Protein AF-0000000078899549 (afdb_homodimer)

Nearest PDB structures (foldseek):
  1ufb-assembly1_A  TM=7.511E-01  e=2.542E-03  Thermus thermophilus
  1kny-assembly1_B  TM=6.725E-01  e=1.593E+00  Staphylococcus aureus
  1ufb-assembly1_A  TM=7.459E-01  e=2.540E-03  Thermus thermophilus
  1kny-assembly1_B  TM=6.824E-01  e=1.592E+00  Staphylococcus aureus
  6iv1-assembly1_B  TM=2.947E-01  e=2.835E+00  Klebsiella pneumoniae IS53

InterPro domains:
  IPR007842 HEPN domain [PF05168] (11-106)
  IPR007842 HEPN domain [SM00748] (15-136)

Solvent-accessible surface area (backbone atoms only — not comparable to full-atom values): 16547 Å² total; per-residue (Å²): 123,55,74,66,56,51,47,51,51,53,39,51,42,30,50,49,38,27,50,51,26,49,33,46,24,49,7,17,62,65,17,87,44,57,32,49,58,60,19,45,28,25,50,21,51,22,49,44,39,51,54,39,33,54,34,48,68,72,72,39,82,70,72,97,68,71,48,37,58,65,58,50,66,72,49,63,88,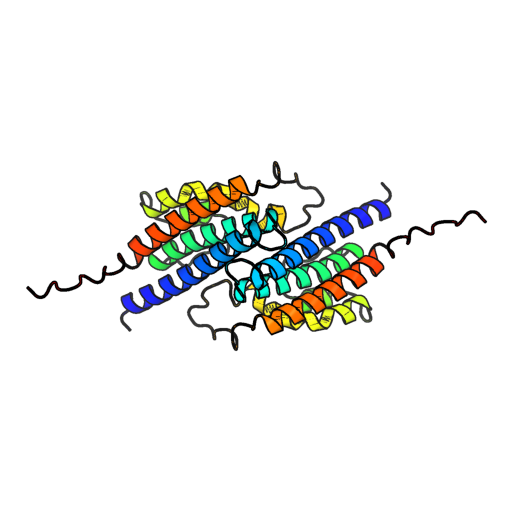85,41,66,65,50,64,70,52,50,75,52,39,79,32,34,59,33,72,46,58,63,62,47,65,54,87,85,51,78,66,62,104,59,83,64,48,66,70,56,49,52,52,51,50,51,53,49,52,53,50,49,51,51,51,47,32,72,74,71,45,66,78,78,70,83,74,75,77,72,80,121,122,57,73,66,56,50,47,50,52,53,38,51,42,30,50,49,37,26,50,50,25,49,35,45,24,50,7,18,61,66,17,87,46,57,30,50,57,59,19,44,27,24,49,22,51,23,51,43,38,50,53,40,32,54,33,46,68,72,71,38,81,71,70,99,68,72,48,38,59,65,56,50,66,73,49,64,87,85,41,66,65,48,64,71,52,50,75,51,39,77,31,35,60,34,72,45,59,63,64,47,68,53,90,85,51,78,67,61,104,58,84,65,50,64,69,56,48,52,52,50,48,52,54,48,53,53,50,50,51,51,50,46,32,72,73,71,46,67,77,76,70,82,75,75,79,76,81,118

pLDDT: mean 88.18, std 18.41, range [28.42, 98.94]

Structure (mmCIF, N/CA/C/O backbone):
data_AF-0000000078899549-model_v1
#
loop_
_entity.id
_entity.type
_entity.pdbx_description
1 polymer 'HEPN domain-containing protein'
#
loop_
_atom_site.group_PDB
_atom_site.id
_atom_site.type_symbol
_atom_site.label_atom_id
_atom_site.label_alt_id
_atom_site.label_comp_id
_atom_site.label_asym_id
_atom_site.label_entity_id
_atom_site.label_seq_id
_atom_site.pdbx_PDB_ins_code
_atom_site.Cartn_x
_atom_site.Cartn_y
_atom_site.Cartn_z
_atom_site.occupancy
_atom_site.B_iso_or_equiv
_atom_site.auth_seq_id
_atom_site.auth_comp_id
_atom_site.auth_asym_id
_atom_site.auth_atom_id
_atom_site.pdbx_PDB_model_num
ATOM 1 N N . MET A 1 1 ? 22.109 -26.203 -1.795 1 43.53 1 MET A N 1
ATOM 2 C CA . MET A 1 1 ? 20.719 -26.422 -2.176 1 43.53 1 MET A CA 1
ATOM 3 C C . MET A 1 1 ? 20.562 -26.406 -3.693 1 43.53 1 MET A C 1
ATOM 5 O O . MET A 1 1 ? 21.156 -25.578 -4.371 1 43.53 1 MET A O 1
ATOM 9 N N . SER A 1 2 ? 20.078 -27.422 -4.219 1 47.72 2 SER A N 1
ATOM 10 C CA . SER A 1 2 ? 20 -27.516 -5.676 1 47.72 2 SER A CA 1
ATOM 11 C C . SER A 1 2 ? 19.266 -26.312 -6.262 1 47.72 2 SER A C 1
ATOM 13 O O . SER A 1 2 ? 18.453 -25.688 -5.59 1 47.72 2 SER A O 1
ATOM 15 N N . GLY A 1 3 ? 19.766 -25.75 -7.441 1 46.53 3 GLY A N 1
ATOM 16 C CA . GLY A 1 3 ? 19.156 -24.656 -8.188 1 46.53 3 GLY A CA 1
ATOM 17 C C . GLY A 1 3 ? 17.641 -24.656 -8.109 1 46.53 3 GLY A C 1
ATOM 18 O O . GLY A 1 3 ? 17.016 -23.609 -7.953 1 46.53 3 GLY A O 1
ATOM 19 N N . ASP A 1 4 ? 17.094 -25.922 -8.164 1 54.38 4 ASP A N 1
ATOM 20 C CA . ASP A 1 4 ? 15.648 -26.125 -8.109 1 54.38 4 ASP A CA 1
ATOM 21 C C . ASP A 1 4 ? 15.102 -25.781 -6.73 1 54.38 4 ASP A C 1
ATOM 23 O O . ASP A 1 4 ? 14.023 -25.188 -6.617 1 54.38 4 ASP A O 1
ATOM 27 N N . ALA A 1 5 ? 15.836 -26.234 -5.605 1 57.69 5 ALA A N 1
ATOM 28 C CA . ALA A 1 5 ? 15.422 -25.969 -4.234 1 57.69 5 ALA A CA 1
ATOM 29 C C . ALA A 1 5 ? 15.406 -24.453 -3.959 1 57.69 5 ALA A C 1
ATOM 31 O O . ALA A 1 5 ? 14.477 -23.953 -3.328 1 57.69 5 ALA A O 1
ATOM 32 N N . VAL A 1 6 ? 16.344 -23.812 -4.594 1 61.03 6 VAL A N 1
ATOM 33 C CA . VAL A 1 6 ? 16.484 -22.375 -4.391 1 61.03 6 VAL A CA 1
ATOM 34 C C . VAL A 1 6 ? 15.359 -21.641 -5.113 1 61.03 6 VAL A C 1
ATOM 36 O O . VAL A 1 6 ? 14.773 -20.703 -4.57 1 61.03 6 VAL A O 1
ATOM 39 N N . ALA A 1 7 ? 15.016 -22.266 -6.246 1 72.62 7 ALA A N 1
ATOM 40 C CA . ALA A 1 7 ? 13.914 -21.672 -7.004 1 72.62 7 ALA A CA 1
ATOM 41 C C . ALA A 1 7 ? 12.594 -21.812 -6.246 1 72.62 7 ALA A C 1
ATOM 43 O O . ALA A 1 7 ? 11.805 -20.859 -6.188 1 72.62 7 ALA A O 1
ATOM 44 N N . GLY A 1 8 ? 12.43 -22.922 -5.574 1 85.81 8 GLY A N 1
ATOM 45 C CA . GLY A 1 8 ? 11.227 -23.156 -4.785 1 85.81 8 GLY A CA 1
ATOM 46 C C . GLY A 1 8 ? 11.109 -22.219 -3.594 1 85.81 8 GLY A C 1
ATOM 47 O O . GLY A 1 8 ? 10.023 -21.719 -3.291 1 85.81 8 GLY A O 1
ATOM 48 N N . ASP A 1 9 ? 12.227 -21.969 -3.02 1 88.69 9 ASP A N 1
ATOM 49 C CA . ASP A 1 9 ? 12.234 -21.094 -1.85 1 88.69 9 ASP A CA 1
ATOM 50 C C . ASP A 1 9 ? 11.875 -19.656 -2.232 1 88.69 9 ASP A C 1
ATOM 52 O O . ASP A 1 9 ? 11.125 -19 -1.521 1 88.69 9 ASP A O 1
ATOM 56 N N . VAL A 1 10 ? 12.406 -19.25 -3.369 1 91.06 10 VAL A N 1
ATOM 57 C CA . VAL A 1 10 ? 12.141 -17.875 -3.824 1 91.06 10 VAL A CA 1
ATOM 58 C C . VAL A 1 10 ? 10.672 -17.734 -4.203 1 91.06 10 VAL A C 1
ATOM 60 O O . VAL A 1 10 ? 10.031 -16.734 -3.881 1 91.06 10 VAL A O 1
ATOM 63 N N . VAL A 1 11 ? 10.133 -18.734 -4.816 1 93.94 11 VAL A N 1
ATOM 64 C CA . VAL A 1 11 ? 8.719 -18.734 -5.203 1 93.94 11 VAL A CA 1
ATOM 65 C C . VAL A 1 11 ? 7.844 -18.672 -3.953 1 93.94 11 VAL A C 1
ATOM 67 O O . VAL A 1 11 ? 6.875 -17.906 -3.91 1 93.94 11 VAL A O 1
ATOM 70 N N . ARG A 1 12 ? 8.18 -19.422 -2.965 1 93.94 12 ARG A N 1
ATOM 71 C CA . ARG A 1 12 ? 7.426 -19.422 -1.716 1 93.94 12 ARG A CA 1
ATOM 72 C C . ARG A 1 12 ? 7.465 -18.062 -1.053 1 93.94 12 ARG A C 1
ATO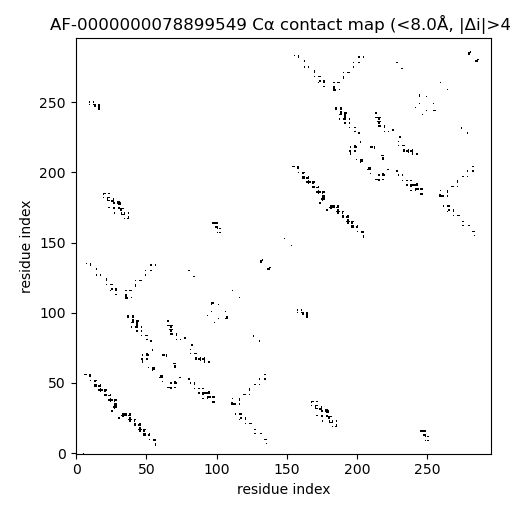M 74 O O . ARG A 1 12 ? 6.465 -17.609 -0.486 1 93.94 12 ARG A O 1
ATOM 81 N N . LEU A 1 13 ? 8.594 -17.438 -1.172 1 93.12 13 LEU A N 1
ATOM 82 C CA . LEU A 1 13 ? 8.719 -16.094 -0.585 1 93.12 13 LEU A CA 1
ATOM 83 C C . LEU A 1 13 ? 7.82 -15.102 -1.309 1 93.12 13 LEU A C 1
ATOM 85 O O . LEU A 1 13 ? 7.156 -14.281 -0.669 1 93.12 13 LEU A O 1
ATOM 89 N N . TRP A 1 14 ? 7.738 -15.18 -2.586 1 95.44 14 TRP A N 1
ATOM 90 C CA . TRP A 1 14 ? 6.875 -14.289 -3.357 1 95.44 14 TRP A CA 1
ATOM 91 C C . TRP A 1 14 ? 5.406 -14.562 -3.051 1 95.44 14 TRP A C 1
ATOM 93 O O . TRP A 1 14 ? 4.617 -13.625 -2.896 1 95.44 14 TRP A O 1
ATOM 103 N N . LEU A 1 15 ? 5.078 -15.797 -2.963 1 96.25 15 LEU A N 1
ATOM 104 C CA . LEU A 1 15 ? 3.691 -16.141 -2.682 1 96.25 15 LEU A CA 1
ATOM 105 C C . LEU A 1 15 ? 3.289 -15.688 -1.283 1 96.25 15 LEU A C 1
ATOM 107 O O . LEU A 1 15 ? 2.133 -15.328 -1.052 1 96.25 15 LEU A O 1
ATOM 111 N N . ARG A 1 16 ? 4.23 -15.641 -0.399 1 94.81 16 ARG A N 1
ATOM 112 C CA . ARG A 1 16 ? 3.947 -15.102 0.928 1 94.81 16 ARG A CA 1
ATOM 113 C C . ARG A 1 16 ? 3.559 -13.625 0.849 1 94.81 16 ARG A C 1
ATOM 115 O O . ARG A 1 16 ? 2.664 -13.18 1.566 1 94.81 16 ARG A O 1
ATOM 122 N N . THR A 1 17 ? 4.219 -12.867 -0.006 1 95.94 17 THR A N 1
ATOM 123 C CA . THR A 1 17 ? 3.879 -11.461 -0.151 1 95.94 17 THR A CA 1
ATOM 124 C C . THR A 1 17 ? 2.502 -11.297 -0.793 1 95.94 17 THR A C 1
ATOM 126 O O . THR A 1 17 ? 1.753 -10.383 -0.446 1 95.94 17 THR A O 1
ATOM 129 N N . VAL A 1 18 ? 2.162 -12.18 -1.719 1 97.88 18 VAL A N 1
ATOM 130 C CA . VAL A 1 18 ? 0.831 -12.172 -2.316 1 97.88 18 VAL A CA 1
ATOM 131 C C . VAL A 1 18 ? -0.223 -12.391 -1.234 1 97.88 18 VAL A C 1
ATOM 133 O O . VAL A 1 18 ? -1.229 -11.68 -1.181 1 97.88 18 VAL A O 1
ATOM 136 N N . ARG A 1 19 ? 0.012 -13.336 -0.372 1 97.25 19 ARG A N 1
ATOM 137 C CA . ARG A 1 19 ? -0.935 -13.648 0.695 1 97.25 19 ARG A CA 1
ATOM 138 C C . ARG A 1 19 ? -1.083 -12.469 1.653 1 97.25 19 ARG A C 1
ATOM 140 O O . ARG A 1 19 ? -2.18 -12.195 2.143 1 97.25 19 ARG A O 1
ATOM 147 N N . SER A 1 20 ? 0.028 -11.844 1.917 1 96.81 20 SER A N 1
ATOM 148 C CA . SER A 1 20 ? -0.035 -10.633 2.734 1 96.81 20 SER A CA 1
ATOM 149 C C . SER A 1 20 ? -0.932 -9.578 2.096 1 96.81 20 SER A C 1
ATOM 151 O O . SER A 1 20 ? -1.735 -8.945 2.779 1 96.81 20 SER A O 1
ATOM 153 N N . ASP A 1 21 ? -0.83 -9.383 0.799 1 98.5 21 ASP A N 1
ATOM 154 C CA . ASP A 1 21 ? -1.692 -8.438 0.095 1 98.5 21 ASP A CA 1
ATOM 155 C C . ASP A 1 21 ? -3.154 -8.875 0.165 1 98.5 21 ASP A C 1
ATOM 157 O O . ASP A 1 21 ? -4.047 -8.047 0.364 1 98.5 21 ASP A O 1
ATOM 161 N N . LEU A 1 22 ? -3.416 -10.156 0.004 1 98.81 22 LEU A N 1
ATOM 162 C CA . LEU A 1 22 ? -4.785 -10.656 0.05 1 98.81 22 LEU A CA 1
ATOM 163 C C . LEU A 1 22 ? -5.395 -10.445 1.435 1 98.81 22 LEU A C 1
ATOM 165 O O . LEU A 1 22 ? -6.57 -10.109 1.556 1 98.81 22 LEU A O 1
ATOM 169 N N . LYS A 1 23 ? -4.602 -10.695 2.48 1 98.62 23 LYS A N 1
ATOM 170 C CA . LYS A 1 23 ? -5.055 -10.383 3.834 1 98.62 23 LYS A CA 1
ATOM 171 C C . LYS A 1 23 ? -5.453 -8.914 3.953 1 98.62 23 LYS A C 1
ATOM 173 O O . LYS A 1 23 ? -6.473 -8.594 4.562 1 98.62 23 LYS A O 1
ATOM 178 N N . SER A 1 24 ? -4.605 -8.062 3.395 1 98.75 24 SER A N 1
ATOM 179 C CA . SER A 1 24 ? -4.875 -6.629 3.459 1 98.75 24 SER A CA 1
ATOM 180 C C . SER A 1 24 ? -6.168 -6.277 2.73 1 98.75 24 SER A C 1
ATOM 182 O O . SER A 1 24 ? -6.922 -5.406 3.174 1 98.75 24 SER A O 1
ATOM 184 N N . VAL A 1 25 ? -6.453 -6.883 1.578 1 98.88 25 VAL A N 1
ATOM 185 C CA . VAL A 1 25 ? -7.723 -6.676 0.895 1 98.88 25 VAL A CA 1
ATOM 186 C C . VAL A 1 25 ? -8.875 -7.012 1.838 1 98.88 25 VAL A C 1
ATOM 188 O O . VAL A 1 25 ? -9.781 -6.195 2.039 1 98.88 25 VAL A O 1
ATOM 191 N N . ARG A 1 26 ? -8.812 -8.18 2.42 1 98.88 26 ARG A N 1
ATOM 192 C CA . ARG A 1 26 ? -9.859 -8.633 3.324 1 98.88 26 ARG A CA 1
ATOM 193 C C . ARG A 1 26 ? -10.031 -7.672 4.496 1 98.88 26 ARG A C 1
ATOM 195 O O . ARG A 1 26 ? -11.156 -7.316 4.852 1 98.88 26 ARG A O 1
ATOM 202 N N . ASN A 1 27 ? -8.953 -7.301 5.125 1 98.88 27 ASN A N 1
ATOM 203 C CA . ASN A 1 27 ? -8.992 -6.39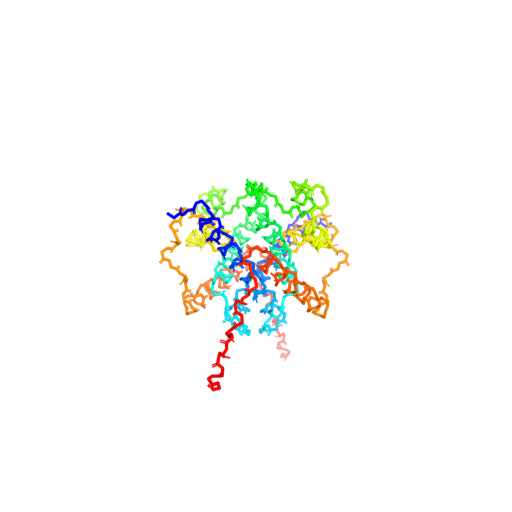1 6.266 1 98.88 27 ASN A CA 1
ATOM 204 C C . ASN A 1 27 ? -9.617 -5.051 5.895 1 98.88 27 ASN A C 1
ATOM 206 O O . ASN A 1 27 ? -10.312 -4.434 6.707 1 98.88 27 ASN A O 1
ATOM 210 N N . ASN A 1 28 ? -9.367 -4.57 4.676 1 98.81 28 ASN A N 1
ATOM 211 C CA . ASN A 1 28 ? -9.891 -3.268 4.273 1 98.81 28 ASN A CA 1
ATOM 212 C C . ASN A 1 28 ? -11.344 -3.369 3.801 1 98.81 28 ASN A C 1
ATOM 214 O O . ASN A 1 28 ? -12.016 -2.352 3.627 1 98.81 28 ASN A O 1
ATOM 218 N N . ILE A 1 29 ? -11.797 -4.602 3.561 1 98.75 29 ILE A N 1
ATOM 219 C CA . ILE A 1 29 ? -13.203 -4.836 3.242 1 98.75 29 ILE A CA 1
ATOM 220 C C . ILE A 1 29 ? -14 -5.012 4.531 1 98.75 29 ILE A C 1
ATOM 222 O O . ILE A 1 29 ? -15.07 -4.418 4.695 1 98.75 29 ILE A O 1
ATOM 226 N N . ASP A 1 30 ? -13.391 -5.762 5.477 1 98.44 30 ASP A N 1
ATOM 227 C CA . ASP A 1 30 ? -14.18 -6.277 6.594 1 98.44 30 ASP A CA 1
ATOM 228 C C . ASP A 1 30 ? -13.641 -5.75 7.926 1 98.44 30 ASP A C 1
ATOM 230 O O . ASP A 1 30 ? -14.062 -6.207 8.992 1 98.44 30 ASP A O 1
ATOM 234 N N . GLY A 1 31 ? -12.711 -4.906 7.887 1 98.31 31 GLY A N 1
ATOM 235 C CA . GLY A 1 31 ? -12.156 -4.34 9.102 1 98.31 31 GLY A CA 1
ATOM 236 C C . GLY A 1 31 ? -13.039 -3.27 9.719 1 98.31 31 GLY A C 1
ATOM 237 O O . GLY A 1 31 ? -14.156 -3.041 9.258 1 98.31 31 GLY A O 1
ATOM 238 N N . PRO A 1 32 ? -12.594 -2.605 10.805 1 98.5 32 PRO A N 1
ATOM 239 C CA . PRO A 1 32 ? -13.406 -1.642 11.547 1 98.5 32 PRO A CA 1
ATOM 240 C C . PRO A 1 32 ? -13.688 -0.369 10.758 1 98.5 32 PRO A C 1
ATOM 242 O O . PRO A 1 32 ? -14.688 0.315 11.008 1 98.5 32 PRO A O 1
ATOM 245 N N . GLU A 1 33 ? -12.812 -0.031 9.82 1 98.12 33 GLU A N 1
ATOM 246 C CA . GLU A 1 33 ? -12.984 1.137 8.961 1 98.12 33 GLU A CA 1
ATOM 247 C C . GLU A 1 33 ? -12.781 0.775 7.496 1 98.12 33 GLU A C 1
ATOM 249 O O . GLU A 1 33 ? -11.75 1.113 6.906 1 98.12 33 GLU A O 1
ATOM 254 N N . PRO A 1 34 ? -13.773 0.172 6.961 1 98.06 34 PRO A N 1
ATOM 255 C CA . PRO A 1 34 ? -13.609 -0.278 5.578 1 98.06 34 PRO A CA 1
ATOM 256 C C . PRO A 1 34 ? -13.078 0.818 4.66 1 98.06 34 PRO A C 1
ATOM 258 O O . PRO A 1 34 ? -13.477 1.979 4.781 1 98.06 34 PRO A O 1
ATOM 261 N N . SER A 1 35 ? -12.164 0.506 3.83 1 97.81 35 SER A N 1
ATOM 262 C CA . SER A 1 35 ? -11.5 1.394 2.875 1 97.81 35 SER A CA 1
ATOM 263 C C . SER A 1 35 ? -11.422 0.757 1.492 1 97.81 35 SER A C 1
ATOM 265 O O . SER A 1 35 ? -10.438 0.091 1.163 1 97.81 35 SER A O 1
ATOM 267 N N . PRO A 1 36 ? -12.484 0.997 0.66 1 97.56 36 PRO A N 1
ATOM 268 C CA . PRO A 1 36 ? -12.492 0.425 -0.688 1 97.56 36 PRO A CA 1
ATOM 269 C C . PRO A 1 36 ? -11.281 0.846 -1.514 1 97.56 36 PRO A C 1
ATOM 271 O O . PRO A 1 36 ? -10.766 0.056 -2.309 1 97.56 36 PRO A O 1
ATOM 274 N N . GLU A 1 37 ? -10.781 2.061 -1.325 1 95.88 37 GLU A N 1
ATOM 275 C CA . GLU A 1 37 ? -9.617 2.555 -2.049 1 95.88 37 GLU A CA 1
ATOM 276 C C . GLU A 1 37 ? -8.375 1.729 -1.723 1 95.88 37 GLU A C 1
ATOM 278 O O . GLU A 1 37 ? -7.645 1.316 -2.625 1 95.88 37 GLU A O 1
ATOM 283 N N . SER A 1 38 ? -8.148 1.479 -0.448 1 97.75 38 SER A N 1
ATOM 284 C CA . SER A 1 38 ? -7 0.684 -0.023 1 97.75 38 SER A CA 1
ATOM 285 C C . SER A 1 38 ? -7.133 -0.764 -0.482 1 97.75 38 SER A C 1
ATOM 287 O O . SER A 1 38 ? -6.145 -1.392 -0.864 1 97.75 38 SER A O 1
ATOM 289 N N . ALA A 1 39 ? -8.375 -1.311 -0.36 1 98.56 39 ALA A N 1
ATOM 290 C CA . ALA A 1 39 ? -8.602 -2.674 -0.833 1 98.56 39 ALA A CA 1
ATOM 291 C C . ALA A 1 39 ? -8.273 -2.801 -2.316 1 98.56 39 ALA A C 1
ATOM 293 O O . ALA A 1 39 ? -7.637 -3.771 -2.736 1 98.56 39 ALA A O 1
ATOM 294 N N . ALA A 1 40 ? -8.703 -1.817 -3.102 1 97.94 40 ALA A N 1
ATOM 295 C CA . ALA A 1 40 ? -8.43 -1.837 -4.539 1 97.94 40 ALA A CA 1
ATOM 296 C C . ALA A 1 40 ? -6.934 -1.797 -4.812 1 97.94 40 ALA A C 1
ATOM 298 O O . ALA A 1 40 ? -6.434 -2.527 -5.672 1 97.94 40 ALA A O 1
ATOM 299 N N . TYR A 1 41 ? -6.203 -1.022 -4.082 1 97.81 41 TYR A N 1
ATOM 300 C CA . TYR A 1 41 ? -4.75 -0.954 -4.188 1 97.81 41 TYR A CA 1
ATOM 301 C C . TYR A 1 41 ? -4.117 -2.316 -3.922 1 97.81 41 TYR A C 1
ATOM 303 O O . TYR A 1 41 ? -3.248 -2.762 -4.672 1 97.81 41 TYR A O 1
ATOM 311 N N . HIS A 1 42 ? -4.578 -2.955 -2.932 1 98.69 42 HIS A N 1
ATOM 312 C CA . HIS A 1 42 ? -3.959 -4.227 -2.578 1 98.69 42 HIS A CA 1
ATOM 313 C C . HIS A 1 42 ? -4.387 -5.332 -3.539 1 98.69 42 HIS A C 1
ATOM 315 O O . HIS A 1 42 ? -3.666 -6.316 -3.719 1 98.69 42 HIS A O 1
ATOM 321 N N . CYS A 1 43 ? -5.613 -5.18 -4.148 1 98.81 43 CYS A N 1
ATOM 322 C CA . CYS A 1 43 ? -5.918 -6.082 -5.254 1 98.81 43 CYS A CA 1
ATOM 323 C C . CYS A 1 43 ? -4.875 -5.961 -6.359 1 98.81 43 CYS A C 1
ATOM 325 O O . CYS A 1 43 ? -4.406 -6.969 -6.887 1 98.81 43 CYS A O 1
ATOM 327 N N . GLN A 1 44 ? -4.59 -4.75 -6.691 1 98.5 44 GLN A N 1
ATOM 328 C CA . GLN A 1 44 ? -3.559 -4.52 -7.699 1 98.5 44 GLN A CA 1
ATOM 329 C C . GLN A 1 44 ? -2.227 -5.129 -7.27 1 98.5 44 GLN A C 1
ATOM 331 O O . GLN A 1 44 ? -1.561 -5.797 -8.062 1 98.5 44 GLN A O 1
ATOM 336 N N . GLN A 1 45 ? -1.769 -4.922 -6.047 1 98.19 45 GLN A N 1
ATOM 337 C CA . GLN A 1 45 ? -0.496 -5.434 -5.547 1 98.19 45 GLN A CA 1
ATOM 338 C C . GLN A 1 45 ? -0.464 -6.957 -5.578 1 98.19 45 GLN A C 1
ATOM 340 O O . GLN A 1 45 ? 0.542 -7.555 -5.969 1 98.19 45 GLN A O 1
ATOM 345 N N . ALA A 1 46 ? -1.585 -7.574 -5.152 1 98.75 46 ALA A N 1
ATOM 346 C CA . ALA A 1 46 ? -1.657 -9.031 -5.18 1 98.75 46 ALA A CA 1
ATOM 347 C C . ALA A 1 46 ? -1.498 -9.562 -6.602 1 98.75 46 ALA A C 1
ATOM 349 O O . ALA A 1 46 ? -0.7 -10.469 -6.844 1 98.75 46 ALA A O 1
ATOM 350 N N . ALA A 1 47 ? -2.207 -8.969 -7.531 1 98.81 47 ALA A N 1
ATOM 351 C CA . ALA A 1 47 ? -2.156 -9.391 -8.93 1 98.81 47 ALA A CA 1
ATOM 352 C C . ALA A 1 47 ? -0.756 -9.211 -9.508 1 98.81 47 ALA A C 1
ATOM 354 O O . ALA A 1 47 ? -0.229 -10.109 -10.164 1 98.81 47 ALA A O 1
ATOM 355 N N . GLU A 1 48 ? -0.211 -8.094 -9.281 1 98.62 48 GLU A N 1
ATOM 356 C CA . GLU A 1 48 ? 1.139 -7.777 -9.742 1 98.62 48 GLU A CA 1
ATOM 357 C C . GLU A 1 48 ? 2.148 -8.797 -9.227 1 98.62 48 GLU A C 1
ATOM 359 O O . GLU A 1 48 ? 2.943 -9.336 -10 1 98.62 48 GLU A O 1
ATOM 364 N N . LYS A 1 49 ? 2.061 -9.094 -7.977 1 97.94 49 LYS A N 1
ATOM 365 C CA . LYS A 1 49 ? 3.037 -10 -7.375 1 97.94 49 LYS A CA 1
ATOM 366 C C . LYS A 1 49 ? 2.795 -11.438 -7.816 1 97.94 49 LYS A C 1
ATOM 368 O O . LYS A 1 49 ? 3.734 -12.234 -7.898 1 97.94 49 LYS A O 1
ATOM 373 N N . LEU A 1 50 ? 1.554 -11.789 -8.117 1 98.5 50 LEU A N 1
ATOM 374 C CA . LEU A 1 50 ? 1.3 -13.102 -8.711 1 98.5 50 LEU A CA 1
ATOM 375 C C . LEU A 1 50 ? 2.035 -13.242 -10.039 1 98.5 50 LEU A C 1
ATOM 377 O O . LEU A 1 50 ? 2.693 -14.258 -10.281 1 98.5 50 LEU A O 1
ATOM 381 N N . VAL A 1 51 ? 1.937 -12.266 -10.898 1 98.56 51 VAL A N 1
ATOM 382 C CA . VAL A 1 51 ? 2.623 -12.305 -12.188 1 98.56 51 VAL A CA 1
ATOM 383 C C . VAL A 1 51 ? 4.133 -12.383 -11.969 1 98.56 51 VAL A C 1
ATOM 385 O O . VAL A 1 51 ? 4.82 -13.172 -12.609 1 98.56 51 VAL A O 1
ATOM 388 N N . LYS A 1 52 ? 4.613 -11.617 -11.031 1 97.81 52 LYS A N 1
ATOM 389 C CA . LYS A 1 52 ? 6.051 -11.602 -10.758 1 97.81 52 LYS A CA 1
ATOM 390 C C . LYS A 1 52 ? 6.523 -12.945 -10.219 1 97.81 52 LYS A C 1
ATOM 392 O O . LYS A 1 52 ? 7.648 -13.367 -10.484 1 97.81 52 LYS A O 1
ATOM 397 N N . THR A 1 53 ? 5.664 -13.547 -9.438 1 97.31 53 THR A N 1
ATOM 398 C CA . THR A 1 53 ? 5.98 -14.883 -8.961 1 97.31 53 THR A CA 1
ATOM 399 C C . THR A 1 53 ? 6.23 -15.836 -10.125 1 97.31 53 THR A C 1
ATOM 401 O O . THR A 1 53 ? 7.203 -16.594 -10.125 1 97.31 53 THR A O 1
ATOM 404 N N . VAL A 1 54 ? 5.402 -15.797 -11.117 1 97.81 54 VAL A N 1
ATOM 405 C CA . VAL A 1 54 ? 5.531 -16.641 -12.297 1 97.81 54 VAL A CA 1
ATOM 406 C C . VAL A 1 54 ? 6.812 -16.281 -13.047 1 97.81 54 VAL A C 1
ATOM 408 O O . VAL A 1 54 ? 7.555 -17.172 -13.477 1 97.81 54 VAL A O 1
ATOM 411 N N . LEU A 1 55 ? 7.074 -14.984 -13.219 1 97.44 55 LEU A N 1
ATOM 412 C CA . LEU A 1 55 ? 8.289 -14.531 -13.891 1 97.44 55 LEU A CA 1
ATOM 413 C C . LEU A 1 55 ? 9.531 -15.086 -13.195 1 97.44 55 LEU A C 1
ATOM 415 O O . LEU A 1 55 ? 10.406 -15.656 -13.852 1 97.44 55 LEU A O 1
ATOM 419 N N . VAL A 1 56 ? 9.594 -14.969 -11.875 1 95.5 56 VAL A N 1
ATOM 420 C CA . VAL A 1 56 ? 10.734 -15.414 -11.086 1 95.5 56 VAL A CA 1
ATOM 421 C C . VAL A 1 56 ? 10.914 -16.922 -11.242 1 95.5 56 VAL A C 1
ATOM 423 O O . VAL A 1 56 ? 12.039 -17.406 -11.375 1 95.5 56 VAL A O 1
ATOM 426 N N . HIS A 1 57 ? 9.812 -17.594 -11.219 1 94.88 57 HIS A N 1
ATOM 427 C CA . HIS A 1 57 ? 9.859 -19.031 -11.398 1 94.88 57 HIS A CA 1
ATOM 428 C C . HIS A 1 57 ? 10.461 -19.406 -12.758 1 94.88 57 HIS A C 1
ATOM 430 O O . HIS A 1 57 ? 11.164 -20.406 -12.875 1 94.88 57 HIS A O 1
ATOM 436 N N . GLN A 1 58 ? 10.227 -18.609 -13.734 1 94.56 58 GLN A N 1
ATOM 437 C CA . GLN A 1 58 ? 10.711 -18.859 -15.086 1 94.56 58 GLN A CA 1
ATOM 438 C C . GLN A 1 58 ? 12.125 -18.297 -15.281 1 94.56 58 GLN A C 1
ATOM 440 O O . GLN A 1 58 ? 12.641 -18.281 -16.391 1 94.56 58 GLN A O 1
ATOM 445 N N . GLY A 1 59 ? 12.656 -17.781 -14.211 1 93.69 59 GLY A N 1
ATOM 446 C CA . GLY A 1 59 ? 14.016 -17.266 -14.266 1 93.69 59 GLY A CA 1
ATOM 447 C C . GLY A 1 59 ? 14.102 -15.852 -14.828 1 93.69 59 GLY A C 1
ATOM 448 O O . GLY A 1 59 ? 15.164 -15.422 -15.281 1 93.69 59 GLY A O 1
ATOM 449 N N . ILE A 1 60 ? 12.977 -15.227 -14.938 1 94.88 60 ILE A N 1
ATOM 450 C CA . ILE A 1 60 ? 12.938 -13.852 -15.43 1 94.88 60 ILE A CA 1
ATOM 451 C C . ILE A 1 60 ? 12.938 -12.883 -14.242 1 94.88 60 ILE A C 1
ATOM 453 O O . ILE A 1 60 ? 12.109 -13.008 -13.336 1 94.88 60 ILE A O 1
ATOM 457 N N . ASP A 1 61 ? 13.844 -11.922 -14.18 1 93.88 61 ASP A N 1
ATOM 458 C CA . ASP A 1 61 ? 13.859 -10.875 -13.156 1 93.88 61 ASP A CA 1
ATOM 459 C C . ASP A 1 61 ? 12.773 -9.836 -13.43 1 93.88 61 ASP A C 1
ATOM 461 O O . ASP A 1 61 ? 12.797 -9.164 -14.461 1 93.88 61 ASP A O 1
ATOM 465 N N . PRO A 1 62 ? 11.812 -9.766 -12.531 1 95.06 62 PRO A N 1
ATOM 466 C CA . PRO A 1 62 ? 10.734 -8.812 -12.797 1 95.06 62 PRO A CA 1
ATOM 467 C C . PRO A 1 62 ? 11.219 -7.363 -12.805 1 95.06 62 PRO A C 1
ATOM 469 O O . PRO A 1 62 ? 11.922 -6.938 -11.883 1 95.06 62 PRO A O 1
ATOM 472 N N . PRO A 1 63 ? 10.875 -6.559 -13.844 1 95.25 63 PRO A N 1
ATOM 473 C CA . PRO A 1 63 ? 11.188 -5.129 -13.82 1 95.25 63 PRO A CA 1
ATOM 474 C C . PRO A 1 63 ? 10.359 -4.359 -12.797 1 95.25 63 PRO A C 1
ATOM 476 O O . PRO A 1 63 ? 9.367 -4.879 -12.281 1 95.25 63 PRO A O 1
ATOM 479 N N . ARG A 1 64 ? 10.836 -3.201 -12.477 1 91.94 64 ARG A N 1
ATOM 480 C CA . ARG A 1 64 ? 10.125 -2.336 -11.547 1 91.94 64 ARG A CA 1
ATOM 481 C C . ARG A 1 64 ? 8.992 -1.593 -12.242 1 91.94 64 ARG A C 1
ATOM 483 O O . ARG A 1 64 ? 9.172 -0.472 -12.719 1 91.94 64 ARG A O 1
ATOM 490 N N . THR A 1 65 ? 7.914 -2.139 -12.453 1 95.5 65 THR A N 1
ATOM 491 C CA . THR A 1 65 ? 6.703 -1.562 -13.023 1 95.5 65 THR A CA 1
ATOM 492 C C . THR A 1 65 ? 5.461 -2.123 -12.344 1 95.5 65 THR A C 1
ATOM 494 O O . THR A 1 65 ? 5.48 -3.244 -11.828 1 95.5 65 THR A O 1
ATOM 497 N N . HIS A 1 66 ? 4.426 -1.319 -12.359 1 95.25 66 HIS A N 1
ATOM 498 C CA . HIS A 1 66 ? 3.15 -1.768 -11.812 1 95.25 66 HIS A CA 1
ATOM 499 C C . HIS A 1 66 ? 2.197 -2.191 -12.93 1 95.25 66 HIS A C 1
ATOM 501 O O . HIS A 1 66 ? 1.068 -2.609 -12.656 1 95.25 66 HIS A O 1
ATOM 507 N N . SER A 1 67 ? 2.645 -2.061 -14.133 1 97.62 67 SER A N 1
ATOM 508 C CA . SER A 1 67 ? 1.815 -2.469 -15.258 1 97.62 67 SER A CA 1
ATOM 509 C C . SER A 1 67 ? 1.74 -3.986 -15.375 1 97.62 67 SER A C 1
ATOM 511 O O . SER A 1 67 ? 2.717 -4.637 -15.758 1 97.62 67 SER A O 1
ATOM 513 N N . ILE A 1 68 ? 0.562 -4.488 -15.133 1 98.5 68 ILE A N 1
ATOM 514 C CA . ILE A 1 68 ? 0.362 -5.93 -15.188 1 98.5 68 ILE A CA 1
ATOM 515 C C . ILE A 1 68 ? 0.499 -6.418 -16.625 1 98.5 68 ILE A C 1
ATOM 517 O O . ILE A 1 68 ? 1.081 -7.477 -16.875 1 98.5 68 ILE A O 1
ATOM 521 N N . ALA A 1 69 ? 0.012 -5.617 -17.594 1 98.5 69 ALA A N 1
ATOM 522 C CA . ALA A 1 69 ? 0.153 -5.973 -19 1 98.5 69 ALA A CA 1
ATOM 523 C C . ALA A 1 69 ? 1.624 -6.078 -19.391 1 98.5 69 ALA A C 1
ATOM 525 O O . ALA A 1 69 ? 2.025 -7.023 -20.078 1 98.5 69 ALA A O 1
ATOM 526 N N . ALA A 1 70 ? 2.428 -5.133 -18.984 1 98.5 70 ALA A N 1
ATOM 527 C CA . ALA A 1 70 ? 3.855 -5.133 -19.297 1 98.5 70 ALA A CA 1
ATOM 528 C C . ALA A 1 70 ? 4.551 -6.348 -18.703 1 98.5 70 ALA A C 1
ATOM 530 O O . ALA A 1 70 ? 5.418 -6.953 -19.344 1 98.5 70 ALA A O 1
ATOM 531 N N . LEU A 1 71 ? 4.184 -6.715 -17.516 1 98.56 71 LEU A N 1
ATOM 532 C CA . LEU A 1 71 ? 4.77 -7.883 -16.859 1 98.56 71 LEU A CA 1
ATOM 533 C C . LEU A 1 71 ? 4.391 -9.164 -17.594 1 98.56 71 LEU A C 1
ATOM 535 O O . LEU A 1 71 ? 5.242 -10.023 -17.844 1 98.56 71 LEU A O 1
ATOM 539 N N . LEU A 1 72 ? 3.094 -9.273 -17.938 1 98.44 72 LEU A N 1
ATOM 540 C CA . LEU A 1 72 ? 2.598 -10.469 -18.625 1 98.44 72 LEU A CA 1
ATOM 541 C C . LEU A 1 72 ? 3.258 -10.633 -19.984 1 98.44 72 LEU A C 1
ATOM 543 O O . LEU A 1 72 ? 3.459 -11.758 -20.453 1 98.44 72 LEU A O 1
ATOM 547 N N . ALA A 1 73 ? 3.646 -9.562 -20.594 1 98.12 73 ALA A N 1
ATOM 548 C CA . ALA A 1 73 ? 4.246 -9.578 -21.938 1 98.12 73 ALA A CA 1
ATOM 549 C C . ALA A 1 73 ? 5.625 -10.234 -21.906 1 98.12 73 ALA A C 1
ATOM 551 O O . ALA A 1 73 ? 6.164 -10.602 -22.953 1 98.12 73 ALA A O 1
ATOM 552 N N . LEU A 1 74 ? 6.238 -10.352 -20.766 1 98.06 74 LEU A N 1
ATOM 553 C CA . LEU A 1 74 ? 7.559 -10.961 -20.625 1 98.06 74 LEU A CA 1
ATOM 554 C C . LEU A 1 74 ? 7.461 -12.484 -20.625 1 98.06 74 LEU A C 1
ATOM 556 O O . LEU A 1 74 ? 8.469 -13.172 -20.781 1 98.06 74 LEU A O 1
ATOM 560 N N . LEU A 1 75 ? 6.227 -13 -20.406 1 97.44 75 LEU A N 1
ATOM 561 C CA . LEU A 1 75 ? 6.035 -14.445 -20.406 1 97.44 75 LEU A CA 1
ATOM 562 C C . LEU A 1 75 ? 5.906 -14.969 -21.844 1 97.44 75 LEU A C 1
ATOM 564 O O . LEU A 1 75 ? 5.461 -14.242 -22.734 1 97.44 75 LEU A O 1
ATOM 568 N N . PRO A 1 76 ? 6.355 -16.219 -22.062 1 94.56 76 PRO A N 1
ATOM 569 C CA . PRO A 1 76 ? 6.254 -16.797 -23.422 1 94.56 76 PRO A CA 1
ATOM 570 C C . PRO A 1 76 ? 4.82 -16.812 -23.938 1 94.56 76 PRO A C 1
ATOM 572 O O . PRO A 1 76 ? 3.875 -16.922 -23.156 1 94.56 76 PRO A O 1
ATOM 575 N N . GLU A 1 77 ? 4.777 -16.719 -25.219 1 91.88 77 GLU A N 1
ATOM 576 C CA . GLU A 1 77 ? 3.469 -16.828 -25.859 1 91.88 77 GLU A CA 1
ATOM 577 C C . GLU A 1 77 ? 2.816 -18.172 -25.531 1 91.88 77 GLU A C 1
ATOM 579 O O . GLU A 1 77 ? 3.479 -19.219 -25.547 1 91.88 77 GLU A O 1
ATOM 584 N N . GLY A 1 78 ? 1.607 -18.219 -25.219 1 90.88 78 GLY A N 1
ATOM 585 C CA . GLY A 1 78 ? 0.875 -19.453 -24.938 1 90.88 78 GLY A CA 1
ATOM 586 C C . GLY A 1 78 ? 1.044 -19.922 -23.5 1 90.88 78 GLY A C 1
ATOM 587 O O . GLY A 1 78 ? 0.577 -21.016 -23.141 1 90.88 78 GLY A O 1
ATOM 588 N N . ASP A 1 79 ? 1.786 -19.172 -22.703 1 93 79 ASP A N 1
ATOM 589 C CA . ASP A 1 79 ? 1.926 -19.516 -21.297 1 93 79 ASP A CA 1
ATOM 590 C C . ASP A 1 79 ? 0.564 -19.578 -20.609 1 93 79 ASP A C 1
ATOM 592 O O . ASP A 1 79 ? -0.196 -18.609 -20.625 1 93 79 ASP A O 1
ATOM 596 N N . GLY A 1 80 ? 0.182 -20.75 -20.031 1 96.31 80 GLY A N 1
ATOM 597 C CA . GLY A 1 80 ? -1.11 -20.984 -19.406 1 96.31 80 GLY A CA 1
ATOM 598 C C . GLY A 1 80 ? -1.376 -20.062 -18.234 1 96.31 80 GLY A C 1
ATOM 599 O O . GLY A 1 80 ? -2.504 -19.594 -18.031 1 96.31 80 GLY A O 1
ATOM 600 N N . LEU A 1 81 ? -0.371 -19.844 -17.453 1 97.75 81 LEU A N 1
ATOM 601 C CA . LEU A 1 81 ? -0.549 -18.969 -16.312 1 97.75 81 LEU A CA 1
ATOM 602 C C . LEU A 1 81 ? -0.732 -17.516 -16.75 1 97.75 81 LEU A C 1
ATOM 604 O O . LEU A 1 81 ? -1.462 -16.766 -16.109 1 97.75 81 LEU A O 1
ATOM 608 N N . ALA A 1 82 ? -0.066 -17.109 -17.812 1 97.56 82 ALA A N 1
ATOM 609 C CA . ALA A 1 82 ? -0.289 -15.773 -18.359 1 97.56 82 ALA A CA 1
ATOM 610 C C . ALA A 1 82 ? -1.757 -15.57 -18.719 1 97.56 82 ALA A C 1
ATOM 612 O O . ALA A 1 82 ? -2.328 -14.508 -18.438 1 97.56 82 ALA A O 1
ATOM 613 N N . ALA A 1 83 ? -2.299 -16.562 -19.391 1 97.81 83 ALA A N 1
ATOM 614 C CA . ALA A 1 83 ? -3.711 -16.5 -19.75 1 97.81 83 ALA A CA 1
ATOM 615 C C . ALA A 1 83 ? -4.594 -16.359 -18.516 1 97.81 83 ALA A C 1
ATOM 617 O O . ALA A 1 83 ? -5.551 -15.586 -18.516 1 97.81 83 ALA A O 1
ATOM 618 N N . LEU A 1 84 ? -4.32 -17.141 -17.484 1 98.38 84 LEU A N 1
ATOM 619 C CA . LEU A 1 84 ? -5.051 -17.109 -16.219 1 98.38 84 LEU A CA 1
ATOM 620 C C . LEU A 1 84 ? -5.008 -15.719 -15.594 1 98.38 84 LEU A C 1
ATOM 622 O O . LEU A 1 84 ? -5.996 -15.258 -15.023 1 98.38 84 LEU A O 1
ATOM 626 N N . LEU A 1 85 ? -3.867 -15.016 -15.727 1 98.75 85 LEU A N 1
ATOM 627 C CA . LEU A 1 85 ? -3.623 -13.797 -14.961 1 98.75 85 LEU A CA 1
ATOM 628 C C . LEU A 1 85 ? -3.969 -12.562 -15.789 1 98.75 85 LEU A C 1
ATOM 630 O O . LEU A 1 85 ? -4.074 -11.461 -15.25 1 98.75 85 LEU A O 1
ATOM 634 N N . ARG A 1 86 ? -4.246 -12.711 -17.062 1 98.62 86 ARG A N 1
ATOM 635 C CA . ARG A 1 86 ? -4.473 -11.617 -18 1 98.62 86 ARG A CA 1
ATOM 636 C C . ARG A 1 86 ? -5.645 -10.75 -17.562 1 98.62 86 ARG A C 1
ATOM 638 O O . ARG A 1 86 ? -5.594 -9.523 -17.688 1 98.62 86 ARG A O 1
ATOM 645 N N . PRO A 1 87 ? -6.777 -11.32 -17.031 1 98.69 87 PRO A N 1
ATOM 646 C CA . PRO A 1 87 ? -7.914 -10.484 -16.641 1 98.69 87 PRO A CA 1
ATOM 647 C C . PRO A 1 87 ? -7.547 -9.453 -15.578 1 98.69 87 PRO A C 1
ATOM 649 O O . PRO A 1 87 ? -8.242 -8.445 -15.422 1 98.69 87 PRO A O 1
ATOM 652 N N . PHE A 1 88 ? -6.484 -9.586 -14.875 1 98.75 88 PHE A N 1
ATOM 653 C CA . PHE A 1 88 ? -6.141 -8.711 -13.766 1 98.75 88 PHE A CA 1
ATOM 654 C C . PHE A 1 88 ? -5.441 -7.453 -14.258 1 98.75 88 PHE A C 1
ATOM 656 O O . PHE A 1 88 ? -5.16 -6.543 -13.477 1 98.75 88 PHE A O 1
ATOM 663 N N . ILE A 1 89 ? -5.203 -7.344 -15.617 1 98.69 89 ILE A N 1
ATOM 664 C CA . ILE A 1 89 ? -4.715 -6.105 -16.203 1 98.69 89 ILE A CA 1
ATOM 665 C C . ILE A 1 89 ? -5.609 -4.941 -15.781 1 98.69 89 ILE A C 1
ATOM 667 O O . ILE A 1 89 ? -5.129 -3.828 -15.57 1 98.69 89 ILE A O 1
ATOM 671 N N . ARG A 1 90 ? -6.871 -5.27 -15.492 1 97.69 90 ARG A N 1
ATOM 672 C CA . ARG A 1 90 ? -7.867 -4.262 -15.141 1 97.69 90 ARG A CA 1
ATOM 673 C C . ARG A 1 90 ? -7.508 -3.586 -13.82 1 97.69 90 ARG A C 1
ATOM 675 O O . ARG A 1 90 ? -8.016 -2.506 -13.516 1 97.69 90 ARG A O 1
ATOM 682 N N . PHE A 1 91 ? -6.637 -4.176 -13.023 1 97.94 91 PHE A N 1
ATOM 683 C CA . PHE A 1 91 ? -6.305 -3.623 -11.711 1 97.94 91 PHE A CA 1
ATOM 684 C C . PHE A 1 91 ? -5.137 -2.648 -11.82 1 97.94 91 PHE A C 1
ATOM 686 O O . PHE A 1 91 ? -4.824 -1.939 -10.859 1 97.94 91 PHE A O 1
ATOM 693 N N . THR A 1 92 ? -4.477 -2.514 -13.023 1 97.69 92 THR A N 1
ATOM 694 C CA . THR A 1 92 ? -3.227 -1.773 -13.164 1 97.69 92 THR A CA 1
ATOM 695 C C . THR A 1 92 ? -3.389 -0.338 -12.672 1 97.69 92 THR A C 1
ATOM 697 O O . THR A 1 92 ? -2.51 0.192 -11.992 1 97.69 92 THR A O 1
ATOM 700 N N . ALA A 1 93 ? -4.492 0.254 -12.898 1 94.12 93 ALA A N 1
ATOM 701 C CA . ALA A 1 93 ? -4.695 1.669 -12.594 1 94.12 93 ALA A CA 1
ATOM 702 C C . ALA A 1 93 ? -4.746 1.906 -11.094 1 94.12 93 ALA A C 1
ATOM 704 O O . ALA A 1 93 ? -4.516 3.023 -10.625 1 94.12 93 ALA A O 1
ATOM 705 N N . PHE A 1 94 ? -5.074 0.9 -10.289 1 94.88 94 PHE A N 1
ATOM 706 C CA . PHE A 1 94 ? -5.289 1.061 -8.852 1 94.88 94 PHE A CA 1
ATOM 707 C C . PHE A 1 94 ? -3.961 1.205 -8.117 1 94.88 94 PHE A C 1
ATOM 709 O O . PHE A 1 94 ? -3.936 1.553 -6.938 1 94.88 94 PHE A O 1
ATOM 716 N N . ALA A 1 95 ? -2.84 0.976 -8.844 1 94 95 ALA A N 1
ATOM 717 C CA . ALA A 1 95 ? -1.528 1.198 -8.242 1 94 95 ALA A CA 1
ATOM 718 C C . ALA A 1 95 ? -1.349 2.66 -7.836 1 94 95 ALA A C 1
ATOM 720 O O . ALA A 1 95 ? -0.605 2.967 -6.902 1 94 95 ALA A O 1
ATOM 721 N N . SER A 1 96 ? -2.1 3.557 -8.469 1 91.31 96 SER A N 1
ATOM 722 C CA . SER A 1 96 ? -1.894 4.977 -8.211 1 91.31 96 SER A CA 1
ATOM 723 C C . SER A 1 96 ? -3.223 5.715 -8.086 1 91.31 96 SER A C 1
ATOM 725 O O . SER A 1 96 ? -3.305 6.742 -7.406 1 91.31 96 SER A O 1
ATOM 727 N N . ALA A 1 97 ? -4.281 5.27 -8.703 1 87.31 97 ALA A N 1
ATOM 728 C CA . ALA A 1 97 ? -5.539 5.988 -8.867 1 87.31 97 ALA A CA 1
ATOM 729 C C . ALA A 1 97 ? -6.07 6.484 -7.527 1 87.31 97 ALA A C 1
ATOM 731 O O . ALA A 1 97 ? -6.543 7.617 -7.422 1 87.31 97 ALA A O 1
ATOM 732 N N . PHE A 1 98 ? -5.949 5.746 -6.453 1 87 98 PHE A N 1
ATOM 733 C CA . PHE A 1 98 ? -6.555 6.129 -5.184 1 87 98 PHE A CA 1
ATOM 734 C C . PHE A 1 98 ? -5.48 6.477 -4.156 1 87 98 PHE A C 1
ATOM 736 O O . PHE A 1 98 ? -5.797 6.801 -3.01 1 87 98 PHE A O 1
ATOM 743 N N . ARG A 1 99 ? -4.332 6.484 -4.602 1 89.62 99 ARG A N 1
ATOM 744 C CA . ARG A 1 99 ? -3.26 6.645 -3.623 1 89.62 99 ARG A CA 1
ATOM 745 C C . ARG A 1 99 ? -2.715 8.07 -3.637 1 89.62 99 ARG A C 1
ATOM 747 O O . ARG A 1 99 ? -2.15 8.531 -2.643 1 89.62 99 ARG A O 1
ATOM 754 N N . TYR A 1 100 ? -2.795 8.727 -4.734 1 87.81 100 TYR A N 1
ATOM 755 C CA . TYR A 1 100 ? -2.275 10.078 -4.863 1 87.81 100 TYR A CA 1
ATOM 756 C C . TYR A 1 100 ? -3.354 11.031 -5.371 1 87.81 100 TYR A C 1
ATOM 758 O O . TYR A 1 100 ? -4.223 10.633 -6.152 1 87.81 100 TYR A O 1
ATOM 766 N N . PRO A 1 101 ? -3.291 12.305 -4.738 1 83.12 101 PRO A N 1
ATOM 767 C CA . PRO A 1 101 ? -4.254 13.297 -5.227 1 83.12 101 PRO A CA 1
ATOM 768 C C . PRO A 1 101 ? -4.02 13.672 -6.688 1 83.12 101 PRO A C 1
ATOM 770 O O . PRO A 1 101 ? -2.871 13.773 -7.125 1 83.12 101 PRO A O 1
ATOM 773 N N . THR A 1 102 ? -4.586 13.094 -7.586 1 63.16 102 THR A N 1
ATOM 774 C CA . THR A 1 102 ? -4.422 13.562 -8.961 1 63.16 102 THR A CA 1
ATOM 775 C C . THR A 1 102 ? -5.055 14.938 -9.141 1 63.16 102 THR A C 1
ATOM 777 O O . THR A 1 102 ? -6.23 15.133 -8.82 1 63.16 102 THR A O 1
ATOM 780 N N . ALA A 1 103 ? -4.375 16.062 -8.539 1 52.25 103 ALA A N 1
ATOM 781 C CA . ALA A 1 103 ? -4.961 17.391 -8.711 1 52.25 103 ALA A CA 1
ATOM 782 C C . ALA A 1 103 ? -5.973 17.391 -9.852 1 52.25 103 ALA A C 1
ATOM 784 O O . ALA A 1 103 ? -6.984 18.094 -9.789 1 52.25 103 ALA A O 1
ATOM 785 N N . PHE A 1 104 ? -5.539 17.188 -11.141 1 44.94 104 PHE A N 1
ATOM 786 C CA . PHE A 1 104 ? -6.223 17.484 -12.398 1 44.94 104 PHE A CA 1
ATOM 787 C C . PHE A 1 104 ? -6.91 16.234 -12.938 1 44.94 104 PHE A C 1
ATOM 789 O O . PHE A 1 104 ? -7.562 16.266 -13.977 1 44.94 104 PHE A O 1
ATOM 796 N N . LEU A 1 105 ? -6.637 15.047 -12.281 1 46.5 105 LEU A N 1
ATOM 797 C CA . LEU A 1 105 ? -7.059 13.906 -13.078 1 46.5 105 LEU A CA 1
ATOM 798 C C . LEU A 1 105 ? -8.398 13.359 -12.586 1 46.5 105 LEU A C 1
ATOM 800 O O . LEU A 1 105 ? -8.758 13.547 -11.422 1 46.5 105 LEU A O 1
ATOM 804 N N . ASP A 1 106 ? -9.25 13.031 -13.539 1 42.81 106 ASP A N 1
ATOM 805 C CA . ASP A 1 106 ? -10.516 12.305 -13.523 1 42.81 106 ASP A CA 1
ATOM 806 C C . ASP A 1 106 ? -10.508 11.219 -12.453 1 42.81 106 ASP A C 1
ATOM 808 O O . ASP A 1 106 ? -9.633 10.344 -12.453 1 42.81 106 ASP A O 1
ATOM 812 N N . GLU A 1 107 ? -10.953 11.68 -11.203 1 51.94 107 GLU A N 1
ATOM 813 C CA . GLU A 1 107 ? -11.227 10.578 -10.281 1 51.94 107 GLU A CA 1
ATOM 814 C C . GLU A 1 107 ? -11.578 9.297 -11.039 1 51.94 107 GLU A C 1
ATOM 816 O O . GLU A 1 107 ? -12.219 9.352 -12.094 1 51.94 107 GLU A O 1
ATOM 821 N N . PRO A 1 108 ? -10.812 8.305 -10.867 1 53.62 108 PRO A N 1
ATOM 822 C CA . PRO A 1 108 ? -11.32 7.094 -11.508 1 53.62 108 PRO A CA 1
ATOM 823 C C . PRO A 1 108 ? -12.852 7.047 -11.555 1 53.62 108 PRO A C 1
ATOM 825 O O . PRO A 1 108 ? -13.516 7.766 -10.805 1 53.62 108 PRO A O 1
ATOM 828 N N . GLU A 1 109 ? -13.367 6.469 -12.742 1 56.16 109 GLU A N 1
ATOM 829 C CA . GLU A 1 109 ? -14.773 6.207 -13.031 1 56.16 109 GLU A CA 1
ATOM 830 C C . GLU A 1 109 ? -15.508 5.711 -11.789 1 56.16 109 GLU A C 1
ATOM 832 O O . GLU A 1 109 ? -16.578 5.117 -11.898 1 56.16 109 GLU A O 1
ATOM 837 N N . GLY A 1 110 ? -14.938 5.945 -10.492 1 81.69 110 GLY A N 1
ATOM 838 C CA . GLY A 1 110 ? -15.695 5.645 -9.289 1 81.69 110 GLY A CA 1
ATOM 839 C C . GLY A 1 110 ? -14.992 4.672 -8.359 1 81.69 110 GLY A C 1
ATOM 840 O O . GLY A 1 110 ? -14.125 3.91 -8.797 1 81.69 110 GLY A O 1
ATOM 841 N N . ILE A 1 111 ? -15.156 4.836 -7.07 1 89.81 111 ILE A N 1
ATOM 842 C CA . ILE A 1 111 ? -14.656 3.949 -6.023 1 89.81 111 ILE A CA 1
ATOM 843 C C . ILE A 1 111 ? -15.422 2.629 -6.059 1 89.81 111 ILE A C 1
ATOM 845 O O . ILE A 1 111 ? -16.656 2.621 -6.062 1 89.81 111 ILE A O 1
ATOM 849 N N . PRO A 1 112 ? -14.633 1.463 -6.25 1 95.81 112 PRO A N 1
ATOM 850 C CA . PRO A 1 112 ? -15.336 0.177 -6.242 1 95.81 112 PRO A CA 1
ATOM 851 C C . PRO A 1 112 ? -16.156 -0.039 -4.977 1 95.81 112 PRO A C 1
ATOM 853 O O . PRO A 1 112 ? -15.797 0.472 -3.91 1 95.81 112 PRO A O 1
ATOM 856 N N . THR A 1 113 ? -17.266 -0.805 -5.129 1 97 113 THR A N 1
ATOM 857 C CA . THR A 1 113 ? -18.078 -1.169 -3.969 1 97 113 THR A CA 1
ATOM 858 C C . THR A 1 113 ? -17.422 -2.311 -3.195 1 97 113 THR A C 1
ATOM 860 O O . THR A 1 113 ? -16.578 -3.037 -3.734 1 97 113 THR A O 1
ATOM 863 N N . LEU A 1 114 ? -17.844 -2.459 -1.924 1 97.88 114 LEU A N 1
ATOM 864 C CA . LEU A 1 114 ? -17.328 -3.562 -1.124 1 97.88 114 LEU A CA 1
ATOM 865 C C . LEU A 1 114 ? -17.672 -4.906 -1.757 1 97.88 114 LEU A C 1
ATOM 867 O O . LEU A 1 114 ? -16.891 -5.848 -1.697 1 97.88 114 LEU A O 1
ATOM 871 N N . ASP A 1 115 ? -18.875 -4.977 -2.367 1 97.94 115 ASP A N 1
ATOM 872 C CA . ASP A 1 115 ? -19.281 -6.219 -3.02 1 97.94 115 ASP A CA 1
ATOM 873 C C . ASP A 1 115 ? -18.375 -6.535 -4.207 1 97.94 115 ASP A C 1
ATOM 875 O O . ASP A 1 115 ? -17.984 -7.691 -4.41 1 97.94 115 ASP A O 1
ATOM 879 N N . GLU A 1 116 ? -18.062 -5.566 -5.008 1 98.25 116 GLU A N 1
ATOM 880 C CA . GLU A 1 116 ? -17.109 -5.762 -6.105 1 98.25 116 GLU A CA 1
ATOM 881 C C . GLU A 1 116 ? -15.766 -6.254 -5.59 1 98.25 116 GLU A C 1
ATOM 883 O O . GLU A 1 116 ? -15.188 -7.195 -6.137 1 98.25 116 GLU A O 1
ATOM 888 N N . LEU A 1 117 ? -15.336 -5.629 -4.516 1 98.75 117 LEU A N 1
ATOM 889 C CA . LEU A 1 117 ? -14.031 -5.957 -3.959 1 98.75 117 LEU A CA 1
ATOM 890 C C . LEU A 1 117 ? -14.016 -7.375 -3.4 1 98.75 117 LEU A C 1
ATOM 892 O O . LEU A 1 117 ? -13.008 -8.078 -3.496 1 98.75 117 LEU A O 1
ATOM 896 N N . ARG A 1 118 ? -15.109 -7.785 -2.832 1 98.69 118 ARG A N 1
ATOM 897 C CA . ARG A 1 118 ? -15.211 -9.164 -2.371 1 98.69 118 ARG A CA 1
ATOM 898 C C . ARG A 1 118 ? -15.094 -10.141 -3.537 1 98.69 118 ARG A C 1
ATOM 900 O O . ARG A 1 118 ? -14.453 -11.188 -3.42 1 98.69 118 ARG A O 1
ATOM 907 N N . GLY A 1 119 ? -15.75 -9.805 -4.633 1 98.81 119 GLY A N 1
ATOM 908 C CA . GLY A 1 119 ? -15.602 -10.609 -5.836 1 98.81 119 GLY A CA 1
ATOM 909 C C . GLY A 1 119 ? -14.172 -10.664 -6.34 1 98.81 119 GLY A C 1
ATOM 910 O O . GLY A 1 119 ? -13.664 -11.742 -6.672 1 98.81 119 GLY A O 1
ATOM 911 N N . TRP A 1 120 ? -13.508 -9.484 -6.383 1 98.88 120 TRP A N 1
ATOM 912 C CA . TRP A 1 120 ? -12.117 -9.414 -6.82 1 98.88 120 TRP A CA 1
ATOM 913 C C . TRP A 1 120 ? -11.219 -10.258 -5.918 1 98.88 120 TRP A C 1
ATOM 915 O O . TRP A 1 120 ? -10.32 -10.953 -6.398 1 98.88 120 TRP A O 1
ATOM 925 N N . LEU A 1 121 ? -11.445 -10.156 -4.605 1 98.88 121 LEU A N 1
ATOM 926 C CA . LEU A 1 121 ? -10.688 -10.953 -3.643 1 98.88 121 LEU A CA 1
ATOM 927 C C . LEU A 1 121 ? -10.82 -12.438 -3.941 1 98.88 121 LEU A C 1
ATOM 929 O O . LEU A 1 121 ? -9.828 -13.172 -3.938 1 98.88 121 LEU A O 1
ATOM 933 N N . GLY A 1 122 ? -12.055 -12.883 -4.207 1 98.88 122 GLY A N 1
ATOM 934 C CA . GLY A 1 122 ? -12.273 -14.273 -4.566 1 98.88 122 GLY A CA 1
ATOM 935 C C . GLY A 1 122 ? -11.516 -14.695 -5.809 1 98.88 122 GLY A C 1
ATOM 936 O O . GLY A 1 122 ? -10.93 -15.781 -5.844 1 98.88 122 GLY A O 1
ATOM 937 N N . GLU A 1 123 ? -11.531 -13.875 -6.855 1 98.88 123 GLU A N 1
ATOM 938 C CA . GLU A 1 123 ? -10.797 -14.148 -8.086 1 98.88 123 GLU A CA 1
ATOM 939 C C . GLU A 1 123 ? -9.305 -14.297 -7.809 1 98.88 123 GLU A C 1
ATOM 941 O O . GLU A 1 123 ? -8.656 -15.203 -8.336 1 98.88 123 GLU A O 1
ATOM 946 N N . LEU A 1 124 ? -8.781 -13.438 -6.98 1 98.94 124 LEU A N 1
ATOM 947 C CA . LEU A 1 124 ? -7.352 -13.406 -6.703 1 98.94 124 LEU A CA 1
ATOM 948 C C . LEU A 1 124 ? -6.938 -14.609 -5.859 1 98.94 124 LEU A C 1
ATOM 950 O O . LEU A 1 124 ? -5.867 -15.188 -6.074 1 98.94 124 LEU A O 1
ATOM 954 N N . ILE A 1 125 ? -7.781 -14.961 -4.887 1 98.88 125 ILE A N 1
ATOM 955 C CA . ILE A 1 125 ? -7.512 -16.125 -4.062 1 98.88 125 ILE A CA 1
ATOM 956 C C . ILE A 1 125 ? -7.469 -17.375 -4.941 1 98.88 125 ILE A C 1
ATOM 958 O O . ILE A 1 125 ? -6.57 -18.219 -4.805 1 98.88 125 ILE A O 1
ATOM 962 N N . ALA A 1 126 ? -8.414 -17.5 -5.832 1 98.81 126 ALA A N 1
ATOM 963 C CA . ALA A 1 126 ? -8.445 -18.641 -6.742 1 98.81 126 ALA A CA 1
ATOM 964 C C . ALA A 1 126 ? -7.199 -18.656 -7.629 1 98.81 126 ALA A C 1
ATOM 966 O O . ALA A 1 126 ? -6.598 -19.719 -7.84 1 98.81 126 ALA A O 1
ATOM 967 N N . ALA A 1 127 ? -6.832 -17.5 -8.188 1 98.88 127 ALA A N 1
ATOM 968 C CA . ALA A 1 127 ? -5.648 -17.422 -9.039 1 98.88 127 ALA A CA 1
ATOM 969 C C . ALA A 1 127 ? -4.387 -17.781 -8.258 1 98.88 127 ALA A C 1
ATOM 971 O O . ALA A 1 127 ? -3.51 -18.484 -8.781 1 98.88 127 ALA A O 1
ATOM 972 N N . GLU A 1 128 ? -4.281 -17.281 -7.047 1 98.75 128 GLU A N 1
ATOM 973 C CA . GLU A 1 128 ? -3.139 -17.609 -6.195 1 98.75 128 GLU A CA 1
ATOM 974 C C . GLU A 1 128 ? -3.023 -19.109 -5.977 1 98.75 128 GLU A C 1
ATOM 976 O O . GLU A 1 128 ? -1.923 -19.672 -6.008 1 98.75 128 GLU A O 1
ATOM 981 N N . ALA A 1 129 ? -4.141 -19.781 -5.73 1 98.44 129 ALA A N 1
ATOM 982 C CA . ALA A 1 129 ? -4.152 -21.234 -5.523 1 98.44 129 ALA A CA 1
ATOM 983 C C . ALA A 1 129 ? -3.656 -21.969 -6.766 1 98.44 129 ALA A C 1
ATOM 985 O O . ALA A 1 129 ? -2.887 -22.922 -6.66 1 98.44 129 ALA A O 1
ATOM 986 N N . VAL A 1 130 ? -4.086 -21.578 -7.902 1 98.56 130 VAL A N 1
ATOM 987 C CA . VAL A 1 130 ? -3.682 -22.219 -9.148 1 98.56 130 VAL A CA 1
ATOM 988 C C . VAL A 1 130 ? -2.186 -22.016 -9.375 1 98.56 130 VAL A C 1
ATOM 990 O O . VAL A 1 130 ? -1.467 -22.953 -9.711 1 98.56 130 VAL A O 1
ATOM 993 N N . VAL A 1 131 ? -1.688 -20.781 -9.203 1 98.44 131 VAL A N 1
ATOM 994 C CA . VAL A 1 131 ? -0.276 -20.469 -9.391 1 98.44 131 VAL A CA 1
ATOM 995 C C . VAL A 1 131 ? 0.571 -21.281 -8.422 1 98.44 131 VAL A C 1
ATOM 997 O O . VAL A 1 131 ? 1.587 -21.875 -8.805 1 98.44 131 VAL A O 1
ATOM 1000 N N . ARG A 1 132 ? 0.13 -21.266 -7.168 1 97.81 132 ARG A N 1
ATOM 1001 C CA . ARG A 1 132 ? 0.837 -22.047 -6.148 1 97.81 132 ARG A CA 1
ATOM 1002 C C . ARG A 1 132 ? 0.928 -23.516 -6.543 1 97.81 132 ARG A C 1
ATOM 1004 O O . ARG A 1 132 ? 2.002 -24.109 -6.477 1 97.81 132 ARG A O 1
ATOM 1011 N N . ALA A 1 133 ? -0.16 -24.125 -6.926 1 97.25 133 ALA A N 1
ATOM 1012 C CA . ALA A 1 133 ? -0.191 -25.531 -7.324 1 97.25 133 ALA A CA 1
ATOM 1013 C C . ALA A 1 133 ? 0.695 -25.781 -8.539 1 97.25 133 ALA A C 1
ATOM 1015 O O . ALA A 1 133 ? 1.407 -26.781 -8.609 1 97.25 133 ALA A O 1
ATOM 1016 N N . ALA A 1 134 ? 0.619 -24.875 -9.477 1 96.69 134 ALA A N 1
ATOM 1017 C CA . ALA A 1 134 ? 1.377 -25.031 -10.719 1 96.69 134 ALA A CA 1
ATOM 1018 C C . ALA A 1 134 ? 2.879 -24.953 -10.453 1 96.69 134 ALA A C 1
ATOM 1020 O O . ALA A 1 134 ? 3.664 -25.656 -11.094 1 96.69 134 ALA A O 1
ATOM 1021 N N . LEU A 1 135 ? 3.287 -24.125 -9.531 1 96.25 135 LEU A N 1
ATOM 1022 C CA . LEU A 1 135 ? 4.707 -23.828 -9.383 1 96.25 135 LEU A CA 1
ATOM 1023 C C . LEU A 1 135 ? 5.336 -24.688 -8.289 1 96.25 135 LEU A C 1
ATOM 1025 O O . LEU A 1 135 ? 6.527 -24.984 -8.344 1 96.25 135 LEU A O 1
ATOM 1029 N N . LEU A 1 136 ? 4.586 -25.047 -7.305 1 94.5 136 LEU A N 1
ATOM 1030 C CA . LEU A 1 136 ? 5.141 -25.75 -6.156 1 94.5 136 LEU A CA 1
ATOM 1031 C C . LEU A 1 136 ? 4.594 -27.172 -6.074 1 94.5 136 LEU A C 1
ATOM 1033 O O . LEU A 1 136 ? 5.086 -27.984 -5.293 1 94.5 136 LEU A O 1
ATOM 1037 N N . GLY A 1 137 ? 3.773 -27.531 -6.906 1 88.56 137 GLY A N 1
ATOM 1038 C CA . GLY A 1 137 ? 3.125 -28.828 -6.816 1 88.56 137 GLY A CA 1
ATOM 1039 C C . GLY A 1 137 ? 1.948 -28.844 -5.859 1 88.56 137 GLY A C 1
ATOM 1040 O O . GLY A 1 137 ? 1.836 -27.984 -4.992 1 88.56 137 GLY A O 1
ATOM 1041 N N . ALA A 1 138 ? 0.93 -29.719 -6.145 1 75.31 138 ALA A N 1
ATOM 1042 C CA . ALA A 1 138 ? -0.234 -29.844 -5.27 1 75.31 138 ALA A CA 1
ATOM 1043 C C . ALA A 1 138 ? 0.177 -30.281 -3.869 1 75.31 138 ALA A C 1
ATOM 1045 O O . ALA A 1 138 ? 1.139 -31.047 -3.709 1 75.31 138 ALA A O 1
ATOM 1046 N N . PRO A 1 139 ? -0.396 -29.578 -2.828 1 60.84 139 PRO A N 1
ATOM 1047 C CA . PRO A 1 139 ? -0.055 -30.062 -1.49 1 60.84 139 PRO A CA 1
ATOM 1048 C C 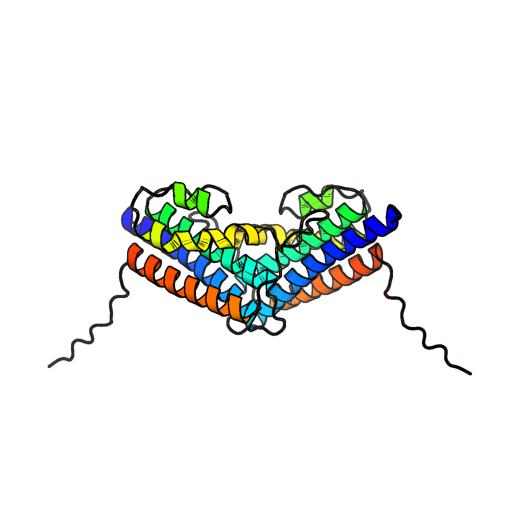. PRO A 1 139 ? -0.238 -31.578 -1.349 1 60.84 139 PRO A C 1
ATOM 1050 O O . PRO A 1 139 ? -1.104 -32.156 -2.004 1 60.84 139 PRO A O 1
ATOM 1053 N N . GLU A 1 140 ? 0.806 -32.344 -1.122 1 53.16 140 GLU A N 1
ATOM 1054 C CA . GLU A 1 140 ? 0.681 -33.781 -0.915 1 53.16 140 GLU A CA 1
ATOM 1055 C C . GLU A 1 140 ? -0.516 -34.094 -0.026 1 53.16 140 GLU A C 1
ATOM 1057 O O . GLU A 1 140 ? -0.674 -33.5 1.05 1 53.16 140 GLU A O 1
ATOM 1062 N N . GLY A 1 141 ? -1.678 -34.312 -0.485 1 48.34 141 GLY A N 1
ATOM 1063 C CA . GLY A 1 141 ? -2.727 -34.875 0.331 1 48.34 141 GLY A CA 1
ATOM 1064 C C . GLY A 1 141 ? -2.223 -36 1.241 1 48.34 141 GLY A C 1
ATOM 1065 O O . GLY A 1 141 ? -1.311 -36.75 0.878 1 48.34 141 GLY A O 1
ATOM 1066 N N . GLY A 1 142 ? -2.16 -35.719 2.602 1 44.28 142 GLY A N 1
ATOM 1067 C CA . GLY A 1 142 ? -1.923 -36.781 3.539 1 44.28 142 GLY A CA 1
ATOM 1068 C C . GLY A 1 142 ? -2.596 -38.094 3.133 1 44.28 142 GLY A C 1
ATOM 1069 O O . GLY A 1 142 ? -3.824 -38.188 3.154 1 44.28 142 GLY A O 1
ATOM 1070 N N . GLN A 1 143 ? -2.23 -38.812 2.145 1 42.25 143 GLN A N 1
ATOM 1071 C CA . GLN A 1 143 ? -2.645 -40.188 1.978 1 42.25 143 GLN A CA 1
ATOM 1072 C C . GLN A 1 143 ? -2.52 -40.969 3.287 1 42.25 143 GLN A C 1
ATOM 1074 O O . GLN A 1 143 ? -1.413 -41.156 3.789 1 42.25 143 GLN A O 1
ATOM 1079 N N . GLY A 1 144 ? -3.48 -40.812 4.27 1 40.62 144 GLY A N 1
ATOM 1080 C CA . GLY A 1 144 ? -3.641 -41.781 5.328 1 40.62 144 GLY A CA 1
ATOM 1081 C C . GLY A 1 144 ? -3.703 -43.219 4.812 1 40.62 144 GLY A C 1
ATOM 1082 O O . GLY A 1 144 ? -4.594 -43.562 4.035 1 40.62 144 GLY A O 1
ATOM 1083 N N . ARG A 1 145 ? -2.588 -43.938 4.582 1 37.06 145 ARG A N 1
ATOM 1084 C CA . ARG A 1 145 ? -2.578 -45.406 4.5 1 37.06 145 ARG A CA 1
ATOM 1085 C C . ARG A 1 145 ? -3.432 -46.031 5.605 1 37.06 145 ARG A C 1
ATOM 1087 O O . ARG A 1 145 ? -3.158 -45.812 6.793 1 37.06 145 ARG A O 1
ATOM 1094 N N . ALA A 1 146 ? -4.719 -46.125 5.5 1 41.72 146 ALA A N 1
ATOM 1095 C CA . ALA A 1 146 ? -5.531 -47.094 6.238 1 41.72 146 ALA A CA 1
ATOM 1096 C C . ALA A 1 146 ? -4.902 -48.5 6.199 1 41.72 146 ALA A C 1
ATOM 1098 O O . ALA A 1 146 ? -4.652 -49.031 5.121 1 41.72 146 ALA A O 1
ATOM 1099 N N . GLY A 1 147 ? -4.008 -48.656 7.098 1 29.86 147 GLY A N 1
ATOM 1100 C CA . GLY A 1 147 ? -3.641 -50 7.426 1 29.86 147 GLY A CA 1
ATOM 1101 C C . GLY A 1 147 ? -4.809 -50.969 7.355 1 29.86 147 GLY A C 1
ATOM 1102 O O . GLY A 1 147 ? -5.766 -50.875 8.125 1 29.86 147 GLY A O 1
ATOM 1103 N N . GLY A 1 148 ? -5.164 -51.312 6.156 1 28.42 148 GLY A N 1
ATOM 1104 C CA . GLY A 1 148 ? -5.844 -52.625 6.141 1 28.42 148 GLY A CA 1
ATOM 1105 C C . GLY A 1 148 ? -5.004 -53.75 6.715 1 28.42 148 GLY A C 1
ATOM 1106 O O . GLY A 1 148 ? -3.783 -53.625 6.824 1 28.42 148 GLY A O 1
ATOM 1107 N N . MET B 1 1 ? -11.328 30.531 -8.688 1 42.97 1 MET B N 1
ATOM 1108 C CA . MET B 1 1 ? -11 30.281 -7.285 1 42.97 1 MET B CA 1
ATOM 1109 C C . MET B 1 1 ? -9.633 30.844 -6.93 1 42.97 1 MET B C 1
ATOM 1111 O O . MET B 1 1 ? -8.688 30.75 -7.715 1 42.97 1 MET B O 1
ATOM 1115 N N . SER B 1 2 ? -9.602 31.688 -6 1 46.94 2 SER B N 1
ATOM 1116 C CA . SER B 1 2 ? -8.336 32.344 -5.668 1 46.94 2 SER B CA 1
ATOM 1117 C C . SER B 1 2 ? -7.223 31.328 -5.453 1 46.94 2 SER B C 1
ATOM 1119 O O . SER B 1 2 ? -7.484 30.172 -5.109 1 46.94 2 SER B O 1
ATOM 1121 N N . GLY B 1 3 ? -5.961 31.609 -5.957 1 45.81 3 GLY B N 1
ATOM 1122 C CA . GLY B 1 3 ? -4.77 30.797 -5.762 1 45.81 3 GLY B CA 1
ATOM 1123 C C . GLY B 1 3 ? -4.742 30.078 -4.418 1 45.81 3 GLY B C 1
ATOM 1124 O O . GLY B 1 3 ? -4.383 28.906 -4.34 1 45.81 3 GLY B O 1
ATOM 1125 N N . ASP B 1 4 ? -5.203 30.844 -3.367 1 53.62 4 ASP B N 1
ATOM 1126 C CA . ASP B 1 4 ? -5.254 30.344 -2 1 53.62 4 ASP B CA 1
ATOM 1127 C C . ASP B 1 4 ? -6.297 29.234 -1.862 1 53.62 4 ASP B C 1
ATOM 1129 O O . ASP B 1 4 ? -6.066 28.234 -1.174 1 53.62 4 ASP B O 1
ATOM 1133 N N . ALA B 1 5 ? -7.547 29.453 -2.506 1 57.31 5 ALA B N 1
ATOM 1134 C CA . ALA B 1 5 ? -8.617 28.469 -2.459 1 57.31 5 ALA B CA 1
ATOM 1135 C C . ALA B 1 5 ? -8.195 27.172 -3.125 1 57.31 5 ALA B C 1
ATOM 1137 O O . ALA B 1 5 ? -8.477 26.078 -2.613 1 57.31 5 ALA B O 1
ATOM 1138 N N . VAL B 1 6 ? -7.379 27.344 -4.137 1 60.84 6 VAL B N 1
ATOM 1139 C CA . VAL B 1 6 ? -6.922 26.188 -4.898 1 60.84 6 VAL B CA 1
ATOM 1140 C C . VAL B 1 6 ? -5.883 25.406 -4.09 1 60.84 6 VAL B C 1
ATOM 1142 O O . VAL B 1 6 ? -5.914 24.172 -4.047 1 60.84 6 VAL B O 1
ATOM 1145 N N . ALA B 1 7 ? -5.117 26.234 -3.367 1 72.06 7 ALA B N 1
ATOM 1146 C CA . ALA B 1 7 ? -4.113 25.609 -2.51 1 72.06 7 ALA B CA 1
ATOM 1147 C C . ALA B 1 7 ? -4.77 24.797 -1.396 1 72.06 7 ALA B C 1
ATOM 1149 O O . ALA B 1 7 ? -4.348 23.688 -1.099 1 72.06 7 ALA B O 1
ATOM 1150 N N . GLY B 1 8 ? -5.871 25.312 -0.874 1 85.25 8 GLY B N 1
ATOM 1151 C CA . GLY B 1 8 ? -6.609 24.625 0.172 1 85.25 8 GLY B CA 1
ATOM 1152 C C . GLY B 1 8 ? -7.25 23.344 -0.302 1 85.25 8 GLY B C 1
ATOM 1153 O O . GLY B 1 8 ? -7.238 22.328 0.413 1 85.25 8 GLY B O 1
ATOM 1154 N N . ASP B 1 9 ? -7.695 23.375 -1.497 1 88.44 9 ASP B N 1
ATOM 1155 C CA . ASP B 1 9 ? -8.344 22.188 -2.059 1 88.44 9 ASP B CA 1
ATOM 1156 C C . ASP B 1 9 ? -7.336 21.062 -2.275 1 88.44 9 ASP B C 1
ATOM 1158 O O . ASP B 1 9 ? -7.633 19.906 -1.993 1 88.44 9 ASP B O 1
ATOM 1162 N N . VAL B 1 10 ? -6.164 21.453 -2.744 1 90.88 10 VAL B N 1
ATOM 1163 C CA . VAL B 1 10 ? -5.129 20.453 -3.004 1 90.88 10 VAL B CA 1
ATOM 1164 C C . VAL B 1 10 ? -4.652 19.844 -1.685 1 90.88 10 VAL B C 1
ATOM 1166 O O . VAL B 1 10 ? -4.453 18.641 -1.586 1 90.88 10 VAL B O 1
ATOM 1169 N N . VAL B 1 11 ? -4.523 20.656 -0.686 1 93.81 11 VAL B N 1
ATOM 1170 C CA . VAL B 1 11 ? -4.109 20.203 0.635 1 93.81 11 VAL B CA 1
ATOM 1171 C C . VAL B 1 11 ? -5.148 19.234 1.194 1 93.81 11 VAL B C 1
ATOM 1173 O O . VAL B 1 11 ? -4.797 18.188 1.742 1 93.81 11 VAL B O 1
ATOM 1176 N N . ARG B 1 12 ? -6.391 19.547 1.051 1 93.88 12 ARG B N 1
ATOM 1177 C CA . ARG B 1 12 ? -7.465 18.688 1.529 1 93.88 12 ARG B CA 1
ATOM 1178 C C . ARG B 1 12 ? -7.441 17.344 0.816 1 93.88 12 ARG B C 1
ATOM 1180 O O . ARG B 1 12 ? -7.691 16.297 1.433 1 93.88 12 ARG B O 1
ATOM 1187 N N . LEU B 1 13 ? -7.109 17.406 -0.433 1 93.06 13 LEU B N 1
ATOM 1188 C CA . LEU B 1 13 ? -7.043 16.172 -1.194 1 93.06 13 LEU B CA 1
ATOM 1189 C C . LEU B 1 13 ? -5.902 15.289 -0.695 1 93.06 13 LEU B C 1
ATOM 1191 O O . LEU B 1 13 ? -6.074 14.07 -0.542 1 93.06 13 LEU B O 1
ATOM 1195 N N . TRP B 1 14 ? -4.789 15.852 -0.386 1 95.31 14 TRP B N 1
ATOM 1196 C CA . TRP B 1 14 ? -3.656 15.094 0.137 1 95.31 14 TRP B CA 1
ATOM 1197 C C . TRP B 1 14 ? -3.973 14.523 1.517 1 95.31 14 TRP B C 1
ATOM 1199 O O . TRP B 1 14 ? -3.65 13.375 1.81 1 95.31 14 TRP B O 1
ATOM 1209 N N . LEU B 1 15 ? -4.594 15.32 2.312 1 96.19 15 LEU B N 1
ATOM 1210 C CA . LEU B 1 15 ? -4.93 14.859 3.656 1 96.19 15 LEU B CA 1
ATOM 1211 C C . LEU B 1 15 ? -5.953 13.727 3.604 1 96.19 15 LEU B C 1
ATOM 1213 O O . LEU B 1 15 ? -5.938 12.828 4.453 1 96.19 15 LEU B O 1
ATOM 1217 N N . ARG B 1 16 ? -6.773 13.727 2.6 1 94.69 16 ARG B N 1
ATOM 1218 C CA . ARG B 1 16 ? -7.699 12.617 2.418 1 94.69 16 ARG B CA 1
ATOM 1219 C C . ARG B 1 16 ? -6.949 11.312 2.166 1 94.69 16 ARG B C 1
ATOM 1221 O O . ARG B 1 16 ? -7.336 10.258 2.674 1 94.69 16 ARG B O 1
ATOM 1228 N N . THR B 1 17 ? -5.887 11.367 1.39 1 95.94 17 THR B N 1
ATOM 1229 C CA . THR B 1 17 ? -5.105 10.164 1.13 1 95.94 17 THR B CA 1
ATOM 1230 C C . THR B 1 17 ? -4.391 9.695 2.395 1 95.94 17 THR B C 1
ATOM 1232 O O . THR B 1 17 ? -4.25 8.5 2.631 1 95.94 17 THR B O 1
ATOM 1235 N N . VAL B 1 18 ? -3.934 10.641 3.203 1 97.81 18 VAL B N 1
ATOM 1236 C CA . VAL B 1 18 ? -3.326 10.297 4.484 1 97.81 18 VAL B CA 1
ATOM 1237 C C . VAL B 1 18 ? -4.336 9.547 5.352 1 97.81 18 VAL B C 1
ATOM 1239 O O . VAL B 1 18 ? -4.012 8.516 5.945 1 97.81 18 VAL B O 1
ATOM 1242 N N . ARG B 1 19 ? -5.551 10.023 5.402 1 97.19 19 ARG B N 1
ATOM 1243 C CA . ARG B 1 19 ? -6.59 9.391 6.211 1 97.19 19 ARG B CA 1
ATOM 1244 C C . ARG B 1 19 ? -6.906 7.992 5.703 1 97.19 19 ARG B C 1
ATOM 1246 O O . ARG B 1 19 ? -7.148 7.078 6.496 1 97.19 19 ARG B O 1
ATOM 1253 N N . SER B 1 20 ? -6.918 7.871 4.402 1 96.81 20 SER B N 1
ATOM 1254 C CA . SER B 1 20 ? -7.102 6.543 3.83 1 96.81 20 SER B CA 1
ATOM 1255 C C . SER B 1 20 ? -6.008 5.586 4.297 1 96.81 20 SER B C 1
ATOM 1257 O O . SER B 1 20 ? -6.289 4.438 4.645 1 96.81 20 SER B O 1
ATOM 1259 N N . ASP B 1 21 ? -4.77 6.02 4.316 1 98.44 21 ASP B N 1
ATOM 1260 C CA . ASP B 1 21 ? -3.67 5.191 4.809 1 98.44 21 ASP B CA 1
ATOM 1261 C C . ASP B 1 21 ? -3.85 4.859 6.285 1 98.44 21 ASP B C 1
ATOM 1263 O O . ASP B 1 21 ? -3.604 3.729 6.707 1 98.44 21 ASP B O 1
ATOM 1267 N N . LEU B 1 22 ? -4.262 5.836 7.082 1 98.81 22 LEU B N 1
ATOM 1268 C CA . LEU B 1 22 ? -4.453 5.602 8.508 1 98.81 22 LEU B CA 1
ATOM 1269 C C . LEU B 1 22 ? -5.562 4.586 8.75 1 98.81 22 LEU B C 1
ATOM 1271 O O . LEU B 1 22 ? -5.457 3.746 9.648 1 98.81 22 LEU B O 1
ATOM 1275 N N . LYS B 1 23 ? -6.664 4.688 7.984 1 98.62 23 LYS B N 1
ATOM 1276 C CA . LYS B 1 23 ? -7.703 3.662 8.047 1 98.62 23 LYS B CA 1
ATOM 1277 C C . LYS B 1 23 ? -7.125 2.275 7.773 1 98.62 23 LYS B C 1
ATOM 1279 O O . LYS B 1 23 ? -7.465 1.31 8.461 1 98.62 23 LYS B O 1
ATOM 1284 N N . SER B 1 24 ? -6.297 2.211 6.746 1 98.75 24 SER B N 1
ATOM 1285 C CA . SER B 1 24 ? -5.695 0.932 6.379 1 98.75 24 SER B CA 1
ATOM 1286 C C . SER B 1 24 ? -4.82 0.392 7.504 1 98.75 24 SER B C 1
ATOM 1288 O O . SER B 1 24 ? -4.781 -0.816 7.742 1 98.75 24 SER B O 1
ATOM 1290 N N . VAL B 1 25 ? -4.039 1.235 8.188 1 98.88 25 VAL B N 1
ATOM 1291 C CA . VAL B 1 25 ? -3.27 0.801 9.352 1 98.88 25 VAL B CA 1
ATOM 1292 C C . VAL B 1 25 ? -4.199 0.153 10.375 1 98.88 25 VAL B C 1
ATOM 1294 O O . VAL B 1 25 ? -3.965 -0.977 10.812 1 98.88 25 VAL B O 1
ATOM 1297 N N . ARG B 1 26 ? -5.246 0.85 10.711 1 98.88 26 ARG B N 1
ATOM 1298 C CA . ARG B 1 26 ? -6.203 0.36 11.703 1 98.88 26 ARG B CA 1
ATOM 1299 C C . ARG B 1 26 ? -6.805 -0.973 11.266 1 98.88 26 ARG B C 1
ATOM 1301 O O . ARG B 1 26 ? -6.902 -1.904 12.07 1 98.88 26 ARG B O 1
ATOM 1308 N N . ASN B 1 27 ? -7.258 -1.053 10.055 1 98.88 27 ASN B N 1
ATOM 1309 C CA . ASN B 1 27 ? -7.871 -2.268 9.523 1 98.88 27 ASN B CA 1
ATOM 1310 C C . ASN B 1 27 ? -6.902 -3.449 9.578 1 98.88 27 ASN B C 1
ATOM 1312 O O . ASN B 1 27 ? -7.316 -4.586 9.805 1 98.88 27 ASN B O 1
ATOM 1316 N N . ASN B 1 28 ? -5.613 -3.203 9.336 1 98.81 28 ASN B N 1
ATOM 1317 C CA . ASN B 1 28 ? -4.645 -4.293 9.328 1 98.81 28 ASN B CA 1
ATOM 1318 C C . ASN B 1 28 ? -4.191 -4.656 10.742 1 98.81 28 ASN B C 1
ATOM 1320 O O . ASN B 1 28 ? -3.543 -5.684 10.945 1 98.81 28 ASN B O 1
ATOM 1324 N N . ILE B 1 29 ? -4.508 -3.781 11.703 1 98.75 29 ILE B N 1
ATOM 1325 C CA . ILE B 1 29 ? -4.258 -4.086 13.109 1 98.75 29 ILE B CA 1
ATOM 1326 C C . ILE B 1 29 ? -5.445 -4.848 13.695 1 98.75 29 ILE B C 1
ATOM 1328 O O . ILE B 1 29 ? -5.27 -5.863 14.367 1 98.75 29 ILE B O 1
ATOM 1332 N N . ASP B 1 30 ? -6.656 -4.383 13.32 1 98.44 30 ASP B N 1
ATOM 1333 C CA . ASP B 1 30 ? -7.844 -4.797 14.062 1 98.44 30 ASP B CA 1
ATOM 1334 C C . ASP B 1 30 ? -8.828 -5.535 13.156 1 98.44 30 ASP B C 1
ATOM 1336 O O . ASP B 1 30 ? -9.961 -5.809 13.547 1 98.44 30 ASP B O 1
ATOM 1340 N N . GLY B 1 31 ? -8.461 -5.773 11.961 1 98.25 31 GLY B N 1
ATOM 1341 C CA . GLY B 1 31 ? -9.328 -6.488 11.039 1 98.25 31 GLY B CA 1
ATOM 1342 C C . GLY B 1 31 ? -9.352 -7.984 11.281 1 98.25 31 GLY B C 1
ATOM 1343 O O . GLY B 1 31 ? -8.781 -8.469 12.258 1 98.25 31 GLY B O 1
ATOM 1344 N N . PRO B 1 32 ? -10.039 -8.766 10.422 1 98.5 32 PRO B N 1
ATOM 1345 C CA . PRO B 1 32 ? -10.234 -10.203 10.625 1 98.5 32 PRO B CA 1
ATOM 1346 C C . PRO B 1 32 ? -8.938 -11 10.469 1 98.5 32 PRO B C 1
ATOM 1348 O O . PRO B 1 32 ? -8.812 -12.094 11.023 1 98.5 32 PRO B O 1
ATOM 1351 N N . GLU B 1 33 ? -8 -10.492 9.695 1 98.19 33 GLU B N 1
ATOM 1352 C CA . GLU B 1 33 ? -6.699 -11.125 9.492 1 98.19 33 GLU B CA 1
ATOM 1353 C C . GLU B 1 33 ? -5.562 -10.133 9.695 1 98.19 33 GLU B C 1
ATOM 1355 O O . GLU B 1 33 ? -4.926 -9.695 8.734 1 98.19 33 GLU B O 1
ATOM 1360 N N . PRO B 1 34 ? -5.312 -9.867 10.922 1 98.06 34 PRO B N 1
ATOM 1361 C CA . PRO B 1 34 ? -4.289 -8.859 11.195 1 98.06 34 PRO B CA 1
ATOM 1362 C C . PRO B 1 34 ? -3 -9.094 10.414 1 98.06 34 PRO B C 1
ATOM 1364 O O . PRO B 1 34 ? -2.566 -10.242 10.266 1 98.06 34 PRO B O 1
ATOM 1367 N N . SER B 1 35 ? -2.441 -8.086 9.859 1 97.88 35 SER B N 1
ATOM 1368 C CA . SER B 1 35 ? -1.225 -8.094 9.055 1 97.88 35 SER B CA 1
ATOM 1369 C C . SER B 1 35 ? -0.279 -6.969 9.469 1 97.88 35 SER B C 1
ATOM 1371 O O . SER B 1 35 ? -0.333 -5.867 8.922 1 97.88 35 SER B O 1
ATOM 1373 N N . PRO B 1 36 ? 0.629 -7.285 10.445 1 97.62 36 PRO B N 1
ATOM 1374 C CA . PRO B 1 36 ? 1.579 -6.27 10.898 1 97.62 36 PRO B CA 1
ATOM 1375 C C . PRO B 1 36 ? 2.439 -5.715 9.766 1 97.62 36 PRO B C 1
ATOM 1377 O O . PRO B 1 36 ? 2.768 -4.523 9.766 1 97.62 36 PRO B O 1
ATOM 1380 N N . GLU B 1 37 ? 2.783 -6.535 8.789 1 96 37 GLU B N 1
ATOM 1381 C CA . GLU B 1 37 ? 3.588 -6.105 7.652 1 96 37 GLU B CA 1
ATOM 1382 C C . GLU B 1 37 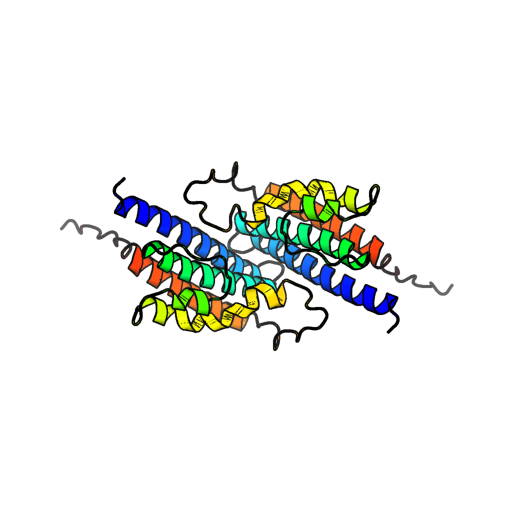? 2.861 -5.039 6.836 1 96 37 GLU B C 1
ATOM 1384 O O . GLU B 1 37 ? 3.443 -4.008 6.492 1 96 37 GLU B O 1
ATOM 1389 N N . SER B 1 38 ? 1.599 -5.273 6.539 1 97.75 38 SER B N 1
ATOM 1390 C CA . SER B 1 38 ? 0.804 -4.316 5.777 1 97.75 38 SER B CA 1
ATOM 1391 C C . SER B 1 38 ? 0.567 -3.037 6.566 1 97.75 38 SER B C 1
ATOM 1393 O O . SER B 1 38 ? 0.572 -1.941 6.004 1 97.75 38 SER B O 1
ATOM 1395 N N . ALA B 1 39 ? 0.285 -3.207 7.895 1 98.56 39 ALA B N 1
ATOM 1396 C CA . ALA B 1 39 ? 0.108 -2.027 8.742 1 98.56 39 ALA B CA 1
ATOM 1397 C C . ALA B 1 39 ? 1.356 -1.151 8.727 1 98.56 39 ALA B C 1
ATOM 1399 O O . ALA B 1 39 ? 1.262 0.074 8.625 1 98.56 39 ALA B O 1
ATOM 1400 N N . ALA B 1 40 ? 2.52 -1.791 8.82 1 97.94 40 ALA B N 1
ATOM 1401 C CA . ALA B 1 40 ? 3.777 -1.048 8.805 1 97.94 40 ALA B CA 1
ATOM 1402 C C . ALA B 1 40 ? 3.961 -0.299 7.492 1 97.94 40 ALA B C 1
ATOM 1404 O O . ALA B 1 40 ? 4.375 0.863 7.484 1 97.94 40 ALA B O 1
ATOM 1405 N N . TYR B 1 41 ? 3.617 -0.9 6.406 1 97.88 41 TYR B N 1
ATOM 1406 C CA . TYR B 1 41 ? 3.662 -0.266 5.094 1 97.88 41 TYR B CA 1
ATOM 1407 C C . TYR B 1 41 ? 2.781 0.978 5.059 1 97.88 41 TYR B C 1
ATOM 1409 O O . TYR B 1 41 ? 3.207 2.033 4.586 1 97.88 41 TYR B O 1
ATOM 1417 N N . HIS B 1 42 ? 1.638 0.864 5.578 1 98.62 42 HIS B N 1
ATOM 1418 C CA . HIS B 1 42 ? 0.719 1.994 5.5 1 98.62 42 HIS B CA 1
ATOM 1419 C C . HIS B 1 42 ? 1.105 3.086 6.492 1 98.62 42 HIS B C 1
ATOM 1421 O O . HIS B 1 42 ? 0.795 4.262 6.281 1 98.62 42 HIS B O 1
ATOM 1427 N N . CYS B 1 43 ? 1.781 2.684 7.625 1 98.81 43 CYS B N 1
ATOM 1428 C CA . CYS B 1 43 ? 2.381 3.729 8.445 1 98.81 43 CYS B CA 1
ATOM 1429 C C . CYS B 1 43 ? 3.367 4.562 7.641 1 98.81 43 CYS B C 1
ATOM 1431 O O . CYS B 1 43 ? 3.359 5.793 7.723 1 98.81 43 CYS B O 1
ATOM 1433 N N . GLN B 1 44 ? 4.191 3.873 6.93 1 98.5 44 GLN B N 1
ATOM 1434 C CA . GLN B 1 44 ? 5.137 4.574 6.066 1 98.5 44 GLN B CA 1
ATOM 1435 C C . GLN B 1 44 ? 4.41 5.461 5.062 1 98.5 44 GLN B C 1
ATOM 1437 O O . GLN B 1 44 ? 4.781 6.621 4.867 1 98.5 44 GLN B O 1
ATOM 1442 N N . GLN B 1 45 ? 3.385 4.984 4.367 1 98.19 45 GLN B N 1
ATOM 1443 C CA . GLN B 1 45 ? 2.643 5.738 3.365 1 98.19 45 GLN B CA 1
ATOM 1444 C C . GLN B 1 45 ? 1.989 6.977 3.977 1 98.19 45 GLN B C 1
ATOM 1446 O O . GLN B 1 45 ? 2.016 8.055 3.385 1 98.19 45 GLN B O 1
ATOM 1451 N N . ALA B 1 46 ? 1.392 6.781 5.176 1 98.69 46 ALA B N 1
ATOM 1452 C CA . ALA B 1 46 ? 0.767 7.914 5.855 1 98.69 46 ALA B CA 1
ATOM 1453 C C . ALA B 1 46 ? 1.79 9.008 6.156 1 98.69 46 ALA B C 1
ATOM 1455 O O . ALA B 1 46 ? 1.559 10.18 5.859 1 98.69 46 ALA B O 1
ATOM 1456 N N . ALA B 1 47 ? 2.926 8.625 6.68 1 98.81 47 ALA B N 1
ATOM 1457 C CA . ALA B 1 47 ? 3.98 9.57 7.035 1 98.81 47 ALA B CA 1
ATOM 1458 C C . ALA B 1 47 ? 4.504 10.289 5.797 1 98.81 47 ALA B C 1
ATOM 1460 O O . ALA B 1 47 ? 4.66 11.516 5.805 1 98.81 47 ALA B O 1
ATOM 1461 N N . GLU B 1 48 ? 4.77 9.555 4.801 1 98.62 48 GLU B N 1
ATOM 1462 C CA . GLU B 1 48 ? 5.25 10.102 3.537 1 98.62 48 GLU B CA 1
ATOM 1463 C C . GLU B 1 48 ? 4.277 11.133 2.98 1 98.62 48 GLU B C 1
ATOM 1465 O O . GLU B 1 48 ? 4.68 12.242 2.615 1 98.62 48 GLU B O 1
ATOM 1470 N N . LYS B 1 49 ? 3.033 10.805 2.996 1 97.88 49 LYS B N 1
ATOM 1471 C CA . LYS B 1 49 ? 2.039 11.695 2.406 1 97.88 49 LYS B CA 1
ATOM 1472 C C . LYS B 1 49 ? 1.798 12.914 3.291 1 97.88 49 LYS B C 1
ATOM 1474 O O . LYS B 1 49 ? 1.466 13.992 2.797 1 97.88 49 LYS B O 1
ATOM 1479 N N . LEU B 1 50 ? 1.986 12.773 4.594 1 98.5 50 LEU B N 1
ATOM 1480 C CA . LEU B 1 50 ? 1.944 13.945 5.461 1 98.5 50 LEU B CA 1
ATOM 1481 C C . LEU B 1 50 ? 3.023 14.945 5.07 1 98.5 50 LEU B C 1
ATOM 1483 O O . LEU B 1 50 ? 2.748 16.141 4.941 1 98.5 50 LEU B O 1
ATOM 1487 N N . VAL B 1 51 ? 4.23 14.492 4.875 1 98.56 51 VAL B N 1
ATOM 1488 C CA . VAL B 1 51 ? 5.324 15.375 4.484 1 98.56 51 VAL B CA 1
ATOM 1489 C C . VAL B 1 51 ? 5.016 16 3.129 1 98.56 51 VAL B C 1
ATOM 1491 O O . VAL B 1 51 ? 5.203 17.219 2.943 1 98.56 51 VAL B O 1
ATOM 1494 N N . LYS B 1 52 ? 4.496 15.227 2.236 1 97.81 52 LYS B N 1
ATOM 1495 C CA . LYS B 1 52 ? 4.184 15.727 0.903 1 97.81 52 LYS B CA 1
ATOM 1496 C C . LYS B 1 52 ? 3.07 16.766 0.956 1 97.81 52 LYS B C 1
ATOM 1498 O O . LYS B 1 52 ? 3.062 17.719 0.17 1 97.81 52 LYS B O 1
ATOM 1503 N N . THR B 1 53 ? 2.156 16.547 1.854 1 97.25 53 THR B N 1
ATOM 1504 C CA . THR B 1 53 ? 1.112 17.531 2.061 1 97.25 53 THR B CA 1
ATOM 1505 C C . THR B 1 53 ? 1.72 18.891 2.412 1 97.25 53 THR B C 1
ATOM 1507 O O . THR B 1 53 ? 1.322 19.922 1.858 1 97.25 53 THR B O 1
ATOM 1510 N N . VAL B 1 54 ? 2.66 18.906 3.293 1 97.75 54 VAL B N 1
ATOM 1511 C CA . VAL B 1 54 ? 3.326 20.141 3.717 1 97.75 54 VAL B CA 1
ATOM 1512 C C . VAL B 1 54 ? 4.09 20.75 2.539 1 97.75 54 VAL B C 1
ATOM 1514 O O . VAL B 1 54 ? 4.031 21.953 2.314 1 97.75 54 VAL B O 1
ATOM 1517 N N . LEU B 1 55 ? 4.809 19.906 1.788 1 97.44 55 LEU B N 1
ATOM 1518 C CA . LEU B 1 55 ? 5.543 20.359 0.617 1 97.44 55 LEU B CA 1
ATOM 1519 C C . LEU B 1 55 ? 4.609 21.062 -0.367 1 97.44 55 LEU B C 1
ATOM 1521 O O . LEU B 1 55 ? 4.891 22.188 -0.81 1 97.44 55 LEU B O 1
ATOM 1525 N N . VAL B 1 56 ? 3.482 20.438 -0.671 1 95.44 56 VAL B N 1
ATOM 1526 C CA . VAL B 1 56 ? 2.52 20.969 -1.632 1 95.44 56 VAL B CA 1
ATOM 1527 C C . VAL B 1 56 ? 1.977 22.297 -1.136 1 95.44 56 VAL B C 1
ATOM 1529 O O . VAL B 1 56 ? 1.818 23.25 -1.917 1 95.44 56 VAL B O 1
ATOM 1532 N N . HIS B 1 57 ? 1.715 22.328 0.124 1 94.81 57 HIS B N 1
ATOM 1533 C CA . HIS B 1 57 ? 1.226 23.562 0.715 1 94.81 57 HIS B CA 1
ATOM 1534 C C . HIS B 1 57 ? 2.236 24.688 0.54 1 94.81 57 HIS B C 1
ATOM 1536 O O . HIS B 1 57 ? 1.854 25.859 0.354 1 94.81 57 HIS B O 1
ATOM 1542 N N . GLN B 1 58 ? 3.49 24.375 0.562 1 94.5 58 GLN B N 1
ATOM 1543 C CA . GLN B 1 58 ? 4.559 25.359 0.445 1 94.5 58 GLN B CA 1
ATOM 1544 C C . GLN B 1 58 ? 4.902 25.625 -1.018 1 94.5 58 GLN B C 1
ATOM 1546 O O . GLN B 1 58 ? 5.879 26.328 -1.315 1 94.5 58 GLN B O 1
ATOM 1551 N N . GLY B 1 59 ? 4.148 25 -1.882 1 93.62 59 GLY B N 1
ATOM 1552 C CA . GLY B 1 59 ? 4.355 25.219 -3.305 1 93.62 59 GLY B CA 1
ATOM 1553 C C . GLY B 1 59 ? 5.48 24.391 -3.883 1 93.62 59 GLY B C 1
ATOM 1554 O O . GLY B 1 59 ? 6.02 24.703 -4.941 1 93.62 59 GLY B O 1
ATOM 1555 N N . ILE B 1 60 ? 5.922 23.438 -3.119 1 94.88 60 ILE B N 1
ATOM 1556 C CA . ILE B 1 60 ? 6.977 22.547 -3.584 1 94.88 60 ILE B CA 1
ATOM 1557 C C . ILE B 1 60 ? 6.355 21.281 -4.176 1 94.88 60 ILE B C 1
ATOM 1559 O O . ILE B 1 60 ? 5.531 20.625 -3.531 1 94.88 60 ILE B O 1
ATOM 1563 N N . ASP B 1 61 ? 6.676 20.906 -5.402 1 93.88 61 ASP B N 1
ATOM 1564 C CA . ASP B 1 61 ? 6.238 19.641 -6.008 1 93.88 61 ASP B CA 1
ATOM 1565 C C . ASP B 1 61 ? 7.008 18.469 -5.43 1 93.88 61 ASP B C 1
ATOM 1567 O O . ASP B 1 61 ? 8.227 18.375 -5.562 1 93.88 61 ASP B O 1
ATOM 1571 N N . PRO B 1 62 ? 6.277 17.594 -4.75 1 95.06 62 PRO B N 1
ATOM 1572 C CA . PRO B 1 62 ? 6.996 16.469 -4.137 1 95.06 62 PRO B CA 1
ATOM 1573 C C . PRO B 1 62 ? 7.629 15.539 -5.172 1 95.06 62 PRO B C 1
ATOM 1575 O O . PRO B 1 62 ? 6.961 15.125 -6.121 1 95.06 62 PRO B O 1
ATOM 1578 N N . PRO B 1 63 ? 8.938 15.195 -5.027 1 95.25 63 PRO B N 1
ATOM 1579 C CA . PRO B 1 63 ? 9.547 14.195 -5.902 1 95.25 63 PRO B CA 1
ATOM 1580 C C . PRO B 1 63 ? 9.016 12.789 -5.648 1 95.25 63 PRO B C 1
ATOM 1582 O O . PRO B 1 63 ? 8.383 12.539 -4.621 1 95.25 63 PRO B O 1
ATOM 1585 N N . ARG B 1 64 ? 9.219 11.945 -6.621 1 91.75 64 ARG B N 1
ATOM 1586 C CA . ARG B 1 64 ? 8.805 10.547 -6.496 1 91.75 64 ARG B CA 1
ATOM 1587 C C . ARG B 1 64 ? 9.82 9.75 -5.688 1 91.75 64 ARG B C 1
ATOM 1589 O O . ARG B 1 64 ? 10.734 9.141 -6.25 1 91.75 64 ARG B O 1
ATOM 1596 N N . THR B 1 65 ? 9.828 9.797 -4.461 1 95.38 65 THR B N 1
ATOM 1597 C CA . THR B 1 65 ? 10.664 9.039 -3.529 1 95.38 65 THR B CA 1
ATOM 1598 C C . THR B 1 65 ? 9.867 8.641 -2.291 1 95.38 65 THR B C 1
ATOM 1600 O O . THR B 1 65 ? 8.914 9.328 -1.915 1 95.38 65 THR B O 1
ATOM 1603 N N . HIS B 1 66 ? 10.289 7.551 -1.698 1 95.19 66 HIS B N 1
ATOM 1604 C CA . HIS B 1 66 ? 9.672 7.109 -0.453 1 95.19 66 HIS B CA 1
ATOM 1605 C C . HIS B 1 66 ? 10.523 7.492 0.751 1 95.19 66 HIS B C 1
ATOM 1607 O O . HIS B 1 66 ? 10.148 7.211 1.894 1 95.19 66 HIS B O 1
ATOM 1613 N N . SER B 1 67 ? 11.633 8.102 0.494 1 97.56 67 SER B N 1
ATOM 1614 C CA . SER B 1 67 ? 12.508 8.531 1.584 1 97.56 67 SER B CA 1
ATOM 1615 C C . SER B 1 67 ? 11.93 9.75 2.303 1 97.56 67 SER B C 1
ATOM 1617 O O . SER B 1 67 ? 11.938 10.852 1.762 1 97.56 67 SER B O 1
ATOM 1619 N N . ILE B 1 68 ? 11.555 9.516 3.521 1 98.5 68 ILE B N 1
ATOM 1620 C CA . ILE B 1 68 ? 10.969 10.594 4.316 1 98.5 68 ILE B CA 1
ATOM 1621 C C . ILE B 1 68 ? 12.031 11.648 4.621 1 98.5 68 ILE B C 1
ATOM 1623 O O . ILE B 1 68 ? 11.75 12.844 4.582 1 98.5 68 ILE B O 1
ATOM 1627 N N . ALA B 1 69 ? 13.273 11.211 4.871 1 98.5 69 ALA B N 1
ATOM 1628 C CA . ALA B 1 69 ? 14.367 12.148 5.113 1 98.5 69 ALA B CA 1
ATOM 1629 C C . ALA B 1 69 ? 14.594 13.055 3.902 1 98.5 69 ALA B C 1
ATOM 1631 O O . ALA B 1 69 ? 14.758 14.266 4.047 1 98.5 69 ALA B O 1
ATOM 1632 N N . ALA B 1 70 ? 14.609 12.492 2.721 1 98.44 70 ALA B N 1
ATOM 1633 C CA . ALA B 1 70 ? 14.82 1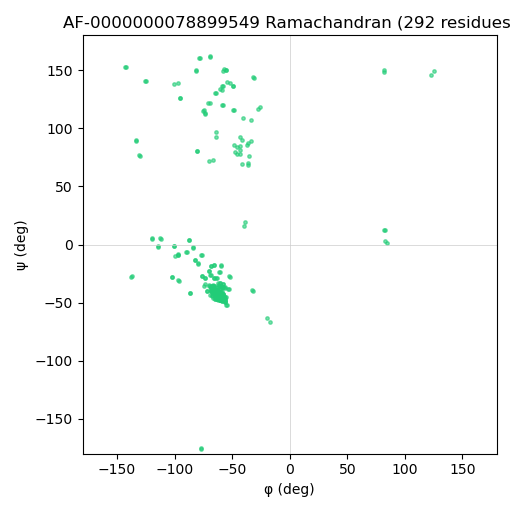3.258 1.494 1 98.44 70 ALA B CA 1
ATOM 1634 C C . ALA B 1 70 ? 13.695 14.273 1.284 1 98.44 70 ALA B C 1
ATOM 1636 O O . ALA B 1 70 ? 13.953 15.398 0.86 1 98.44 70 ALA B O 1
ATOM 1637 N N . LEU B 1 71 ? 12.492 13.891 1.593 1 98.56 71 LEU B N 1
ATOM 1638 C CA . LEU B 1 71 ? 11.359 14.797 1.452 1 98.56 71 LEU B CA 1
ATOM 1639 C C . LEU B 1 71 ? 11.453 15.953 2.443 1 98.56 71 LEU B C 1
ATOM 1641 O O . LEU B 1 71 ? 11.25 17.109 2.076 1 98.56 71 LEU B O 1
ATOM 1645 N N . LEU B 1 72 ? 11.797 15.609 3.701 1 98.38 72 LEU B N 1
ATOM 1646 C CA . LEU B 1 72 ? 11.883 16.625 4.75 1 98.38 72 LEU B CA 1
ATOM 1647 C C . LEU B 1 72 ? 12.992 17.625 4.445 1 98.38 72 LEU B C 1
ATOM 1649 O O . LEU B 1 72 ? 12.891 18.797 4.805 1 98.38 72 LEU B O 1
ATOM 1653 N N . ALA B 1 73 ? 14 17.203 3.746 1 98.06 73 ALA B N 1
ATOM 1654 C CA . ALA B 1 73 ? 15.156 18.047 3.426 1 98.06 73 ALA B CA 1
ATOM 1655 C C . ALA B 1 73 ? 14.766 19.172 2.465 1 98.06 73 ALA B C 1
ATOM 1657 O O . ALA B 1 73 ? 15.508 20.141 2.297 1 98.06 73 ALA B O 1
ATOM 1658 N N . LEU B 1 74 ? 13.664 19.062 1.783 1 98.06 74 LEU B N 1
ATOM 1659 C CA . LEU B 1 74 ? 13.195 20.062 0.833 1 98.06 74 LEU B CA 1
ATOM 1660 C C . LEU B 1 74 ? 12.531 21.219 1.559 1 98.06 74 LEU B C 1
ATOM 1662 O O . LEU B 1 74 ? 12.297 22.281 0.963 1 98.06 74 LEU B O 1
ATOM 1666 N N . LEU B 1 75 ? 12.164 20.984 2.838 1 97.38 75 LEU B N 1
ATOM 1667 C CA . LEU B 1 75 ? 11.531 22.047 3.615 1 97.38 75 LEU B CA 1
ATOM 1668 C C . LEU B 1 75 ? 12.578 23 4.172 1 97.38 75 LEU B C 1
ATOM 1670 O O . LEU B 1 75 ? 13.719 22.625 4.406 1 97.38 75 LEU B O 1
ATOM 1674 N N . PRO B 1 76 ? 12.188 24.297 4.344 1 94.44 76 PRO B N 1
ATOM 1675 C CA . PRO B 1 76 ? 13.141 25.281 4.883 1 94.44 76 PRO B CA 1
ATOM 1676 C C . PRO B 1 76 ? 13.672 24.891 6.254 1 94.44 76 PRO B C 1
ATOM 1678 O O . PRO B 1 76 ? 12.977 24.219 7.031 1 94.44 76 PRO B O 1
ATOM 1681 N N . GLU B 1 77 ? 14.875 25.328 6.445 1 91.62 77 GLU B N 1
ATOM 1682 C CA . GLU B 1 77 ? 15.461 25.109 7.766 1 91.62 77 GLU B CA 1
ATOM 1683 C C . GLU B 1 77 ? 14.602 25.734 8.859 1 91.62 77 GLU B C 1
ATOM 1685 O O . GLU B 1 77 ? 14.109 26.859 8.703 1 91.62 77 GLU B O 1
ATOM 1690 N N . GLY B 1 78 ? 14.367 25.125 9.922 1 90.44 78 GLY B N 1
ATOM 1691 C CA . GLY B 1 78 ? 13.602 25.641 11.047 1 90.44 78 GLY B CA 1
ATOM 1692 C C . GLY B 1 78 ? 12.102 25.484 10.867 1 90.44 78 GLY B C 1
ATOM 1693 O O . GLY B 1 78 ? 11.32 26 11.68 1 90.44 78 GLY B O 1
ATOM 1694 N N . ASP B 1 79 ? 11.695 24.859 9.766 1 92.75 79 ASP B N 1
ATOM 1695 C CA . ASP B 1 79 ? 10.266 24.609 9.562 1 92.75 79 ASP B CA 1
ATOM 1696 C C . ASP B 1 79 ? 9.695 23.766 10.703 1 92.75 79 ASP B C 1
ATOM 1698 O O . ASP B 1 79 ? 10.195 22.672 10.984 1 92.75 79 ASP B O 1
ATOM 1702 N N . GLY B 1 80 ? 8.688 24.281 11.445 1 96.19 80 GLY B N 1
ATOM 1703 C CA . GLY B 1 80 ? 8.094 23.625 12.602 1 96.19 80 GLY B CA 1
ATOM 1704 C C . GLY B 1 80 ? 7.469 22.281 12.266 1 96.19 80 GLY B C 1
ATOM 1705 O O . GLY B 1 80 ? 7.566 21.328 13.055 1 96.19 80 GLY B O 1
ATOM 1706 N N . LEU B 1 81 ? 6.828 22.234 11.156 1 97.75 81 LEU B N 1
ATOM 1707 C CA . LEU B 1 81 ? 6.203 20.969 10.766 1 97.75 81 LEU B CA 1
ATOM 1708 C C . LEU B 1 81 ? 7.258 19.938 10.398 1 97.75 81 LEU B C 1
ATOM 1710 O O . LEU B 1 81 ? 7.066 18.734 10.625 1 97.75 81 LEU B O 1
ATOM 1714 N N . ALA B 1 82 ? 8.336 20.359 9.789 1 97.56 82 ALA B N 1
ATOM 1715 C CA . ALA B 1 82 ? 9.438 19.438 9.516 1 97.56 82 ALA B CA 1
ATOM 1716 C C . ALA B 1 82 ? 9.93 18.766 10.797 1 97.56 82 ALA B C 1
ATOM 1718 O O . ALA B 1 82 ? 10.188 17.562 10.828 1 97.56 82 ALA B O 1
ATOM 1719 N N . ALA B 1 83 ? 10.109 19.609 11.805 1 97.75 83 ALA B N 1
ATOM 1720 C CA . ALA B 1 83 ? 10.555 19.094 13.094 1 97.75 83 ALA B CA 1
ATOM 1721 C C . ALA B 1 83 ? 9.555 18.078 13.641 1 97.75 83 ALA B C 1
ATOM 1723 O O . ALA B 1 83 ? 9.953 17.031 14.172 1 97.75 83 ALA B O 1
ATOM 1724 N N . LEU B 1 84 ? 8.273 18.359 13.555 1 98.38 84 LEU B N 1
ATOM 1725 C CA . LEU B 1 84 ? 7.195 17.469 14 1 98.38 84 LEU B CA 1
ATOM 1726 C C . LEU B 1 84 ? 7.258 16.125 13.281 1 98.38 84 LEU B C 1
ATOM 1728 O O . LEU B 1 84 ? 7.008 15.086 13.891 1 98.38 84 LEU B O 1
ATOM 1732 N N . LEU B 1 85 ? 7.625 16.141 12 1 98.75 85 LEU B N 1
ATOM 1733 C CA . LEU B 1 85 ? 7.477 14.961 11.156 1 98.75 85 LEU B CA 1
ATOM 1734 C C . LEU B 1 85 ? 8.781 14.18 11.078 1 98.75 85 LEU B C 1
ATOM 1736 O O . LEU B 1 85 ? 8.805 13.039 10.625 1 98.75 85 LEU B O 1
ATOM 1740 N N . ARG B 1 86 ? 9.875 14.711 11.578 1 98.56 86 ARG B N 1
ATOM 1741 C CA . ARG B 1 86 ? 11.211 14.148 11.477 1 98.56 86 ARG B CA 1
ATOM 1742 C C . ARG B 1 86 ? 11.273 12.758 12.094 1 98.56 86 ARG B C 1
ATOM 1744 O O . ARG B 1 86 ? 11.93 11.859 11.555 1 98.56 86 ARG B O 1
ATOM 1751 N N . PRO B 1 87 ? 10.602 12.477 13.25 1 98.62 87 PRO B N 1
ATOM 1752 C CA . PRO B 1 87 ? 10.68 11.141 13.859 1 98.62 87 PRO B CA 1
ATOM 1753 C C . PRO B 1 87 ? 10.172 10.047 12.93 1 98.62 87 PRO B C 1
ATOM 1755 O O . PRO B 1 87 ? 10.516 8.875 13.102 1 98.62 87 PRO B O 1
ATOM 1758 N N . PHE B 1 88 ? 9.438 10.328 11.93 1 98.75 88 PHE B N 1
ATOM 1759 C CA . PHE B 1 88 ? 8.812 9.32 11.078 1 98.75 88 PHE B CA 1
ATOM 1760 C C . PHE B 1 88 ? 9.789 8.844 10.008 1 98.75 88 PHE B C 1
ATOM 1762 O O . PHE B 1 88 ? 9.477 7.922 9.25 1 98.75 88 PHE B O 1
ATOM 1769 N N . ILE B 1 89 ? 11.023 9.445 9.961 1 98.69 89 ILE B N 1
ATOM 1770 C CA . ILE B 1 89 ? 12.086 8.938 9.102 1 98.69 89 ILE B CA 1
ATOM 1771 C C . ILE B 1 89 ? 12.273 7.441 9.352 1 98.69 89 ILE B C 1
ATOM 1773 O O . ILE B 1 89 ? 12.555 6.68 8.422 1 98.69 89 ILE B O 1
ATOM 1777 N N . ARG B 1 90 ? 11.945 7.012 10.562 1 97.62 90 ARG B N 1
ATOM 1778 C CA . ARG B 1 90 ? 12.133 5.625 10.977 1 97.62 90 ARG B CA 1
ATOM 1779 C C . ARG B 1 90 ? 11.234 4.691 10.172 1 97.62 90 ARG B C 1
ATOM 1781 O O . ARG B 1 90 ? 11.477 3.48 10.125 1 97.62 90 ARG B O 1
ATOM 1788 N N . PHE B 1 91 ? 10.211 5.199 9.516 1 97.88 91 PHE B N 1
ATOM 1789 C CA . PHE B 1 91 ? 9.273 4.352 8.789 1 97.88 91 PHE B CA 1
ATOM 1790 C C . PHE B 1 91 ? 9.734 4.145 7.352 1 97.88 91 PHE B C 1
ATOM 1792 O O . PHE B 1 91 ? 9.18 3.311 6.629 1 97.88 91 PHE B O 1
ATOM 1799 N N . THR B 1 92 ? 10.836 4.844 6.887 1 97.62 92 THR B N 1
ATOM 1800 C CA . THR B 1 92 ? 11.227 4.871 5.48 1 97.62 92 THR B CA 1
ATOM 1801 C C . THR B 1 92 ? 11.445 3.457 4.949 1 97.62 92 THR B C 1
ATOM 1803 O O . THR B 1 92 ? 11.023 3.137 3.836 1 97.62 92 THR B O 1
ATOM 1806 N N . ALA B 1 93 ? 11.969 2.598 5.723 1 94.19 93 ALA B N 1
ATOM 1807 C CA . ALA B 1 93 ? 12.344 1.263 5.266 1 94.19 93 ALA B CA 1
ATOM 1808 C C . ALA B 1 93 ? 11.109 0.413 4.98 1 94.19 93 ALA B C 1
ATOM 1810 O O . ALA B 1 93 ? 11.18 -0.563 4.227 1 94.19 93 ALA B O 1
ATOM 1811 N N . PHE B 1 94 ? 9.953 0.716 5.559 1 94.94 94 PHE B N 1
ATOM 1812 C CA . PHE B 1 94 ? 8.766 -0.115 5.461 1 94.94 94 PHE B CA 1
ATOM 1813 C C . PHE B 1 94 ? 8.102 0.053 4.102 1 94.94 94 PHE B C 1
ATOM 1815 O O . PHE B 1 94 ? 7.195 -0.708 3.746 1 94.94 94 PHE B O 1
ATOM 1822 N N . ALA B 1 95 ? 8.57 1.035 3.303 1 94.06 95 ALA B N 1
ATOM 1823 C CA . ALA B 1 95 ? 8.062 1.19 1.944 1 94.06 95 ALA B CA 1
ATOM 1824 C C . ALA B 1 95 ? 8.336 -0.056 1.108 1 94.06 95 ALA B C 1
ATOM 1826 O O . ALA B 1 95 ? 7.594 -0.364 0.175 1 94.06 95 ALA B O 1
ATOM 1827 N N . SER B 1 96 ? 9.344 -0.825 1.496 1 91.31 96 SER B N 1
ATOM 1828 C CA . SER B 1 96 ? 9.734 -1.965 0.675 1 91.31 96 SER B CA 1
ATOM 1829 C C . SER B 1 96 ? 10.023 -3.193 1.533 1 91.31 96 SER B C 1
ATOM 1831 O O . SER B 1 96 ? 9.883 -4.328 1.069 1 91.31 96 SER B O 1
ATOM 1833 N N . ALA B 1 97 ? 10.43 -3.053 2.762 1 87.5 97 ALA B N 1
ATOM 1834 C CA . ALA B 1 97 ? 10.977 -4.109 3.611 1 87.5 97 ALA B CA 1
ATOM 1835 C C . ALA B 1 97 ? 10.031 -5.309 3.668 1 87.5 97 ALA B C 1
ATOM 1837 O O . ALA B 1 97 ? 10.477 -6.457 3.598 1 87.5 97 ALA B O 1
ATOM 1838 N N . PHE B 1 98 ? 8.742 -5.129 3.709 1 87.25 98 PHE B N 1
ATOM 1839 C CA . PHE B 1 98 ? 7.812 -6.238 3.889 1 87.25 98 PHE B CA 1
ATOM 1840 C C . PHE B 1 98 ? 6.996 -6.473 2.623 1 87.25 98 PHE B C 1
ATOM 1842 O O . PHE B 1 98 ? 6.141 -7.359 2.586 1 87.25 98 PHE B O 1
ATOM 1849 N N . ARG B 1 99 ? 7.316 -5.777 1.668 1 89.69 99 ARG B N 1
ATOM 1850 C CA . ARG B 1 99 ? 6.453 -5.836 0.492 1 89.69 99 ARG B CA 1
ATOM 1851 C C . ARG B 1 99 ? 7.07 -6.711 -0.596 1 89.69 99 ARG B C 1
ATOM 1853 O O . ARG B 1 99 ? 6.359 -7.242 -1.448 1 89.69 99 ARG B O 1
ATOM 1860 N N . TYR B 1 100 ? 8.352 -6.797 -0.629 1 88 100 TYR B N 1
ATOM 1861 C CA . TYR B 1 100 ? 9.039 -7.578 -1.648 1 88 100 TYR B CA 1
ATOM 1862 C C . TYR B 1 100 ? 9.969 -8.609 -1.013 1 88 100 TYR B C 1
ATOM 1864 O O . TYR B 1 100 ? 10.531 -8.375 0.058 1 88 100 TYR B O 1
ATOM 1872 N N . PRO B 1 101 ? 9.945 -9.836 -1.722 1 83.12 101 PRO B N 1
ATOM 1873 C CA . PRO B 1 101 ? 10.875 -10.844 -1.209 1 83.12 101 PRO B CA 1
ATOM 1874 C C . PRO B 1 101 ? 12.336 -10.422 -1.337 1 83.12 101 PRO B C 1
ATOM 1876 O O . PRO B 1 101 ? 12.711 -9.781 -2.324 1 83.12 101 PRO B O 1
ATOM 1879 N N . THR B 1 102 ? 12.914 -9.914 -0.357 1 63.75 102 THR B N 1
ATOM 1880 C CA . THR B 1 102 ? 14.336 -9.617 -0.458 1 63.75 102 THR B CA 1
ATOM 1881 C C . THR B 1 102 ? 15.156 -10.906 -0.475 1 63.75 102 THR B C 1
ATOM 1883 O O . THR B 1 102 ? 15.039 -11.734 0.431 1 63.75 102 THR B O 1
ATOM 1886 N N . ALA B 1 103 ? 15.109 -11.742 -1.663 1 52.56 103 ALA B N 1
ATOM 1887 C CA . ALA B 1 103 ? 15.906 -12.961 -1.664 1 52.56 103 ALA B CA 1
ATOM 1888 C C . ALA B 1 103 ? 17.016 -12.898 -0.618 1 52.56 103 ALA B C 1
ATOM 1890 O O . ALA B 1 103 ? 17.375 -13.914 -0.015 1 52.56 103 ALA B O 1
ATOM 1891 N N . PHE B 1 104 ? 18.016 -11.938 -0.717 1 45.06 104 PHE B N 1
ATOM 1892 C CA . PHE B 1 104 ? 19.312 -11.875 -0.058 1 45.06 104 PHE B CA 1
ATOM 1893 C C . PHE B 1 104 ? 19.281 -10.938 1.141 1 45.06 104 PHE B C 1
ATOM 1895 O O . PHE B 1 104 ? 20.281 -10.758 1.835 1 45.06 104 PHE B O 1
ATOM 1902 N N . LEU B 1 105 ? 18.141 -10.164 1.261 1 46.72 105 LEU B N 1
ATOM 1903 C CA . LEU B 1 105 ? 18.344 -9.062 2.186 1 46.72 105 LEU B CA 1
ATOM 1904 C C . LEU B 1 105 ? 17.812 -9.398 3.572 1 46.72 105 LEU B C 1
ATOM 1906 O O . LEU B 1 105 ? 16.906 -10.227 3.707 1 46.72 105 LEU B O 1
ATOM 1910 N N . ASP B 1 106 ? 18.562 -9.008 4.574 1 43.12 106 ASP B N 1
ATOM 1911 C CA . ASP B 1 106 ? 18.359 -8.969 6.02 1 43.12 106 ASP B CA 1
ATOM 1912 C C . ASP B 1 106 ? 16.906 -8.625 6.352 1 43.12 106 ASP B C 1
ATOM 1914 O O . ASP B 1 106 ? 16.391 -7.582 5.93 1 43.12 106 ASP B O 1
ATOM 1918 N N . GLU B 1 107 ? 16.094 -9.75 6.406 1 51.84 107 GLU B N 1
ATOM 1919 C CA . GLU B 1 107 ? 14.781 -9.477 6.996 1 51.84 107 GLU B CA 1
ATOM 1920 C C . GLU B 1 107 ? 14.852 -8.312 7.977 1 51.84 107 GLU B C 1
ATOM 1922 O O . GLU B 1 107 ? 15.844 -8.156 8.695 1 51.84 107 GLU B O 1
ATOM 1927 N N . PRO B 1 108 ? 14.18 -7.277 7.695 1 54.41 108 PRO B N 1
ATOM 1928 C CA . PRO B 1 108 ? 14.188 -6.293 8.781 1 54.41 108 PRO B CA 1
ATOM 1929 C C . PRO B 1 108 ? 14.281 -6.93 10.164 1 54.41 108 PRO B C 1
ATOM 1931 O O . PRO B 1 108 ? 14.016 -8.125 10.312 1 54.41 108 PRO B O 1
ATOM 1934 N N . GLU B 1 109 ? 15.055 -6.184 11.086 1 56.66 109 GLU B N 1
ATOM 1935 C CA . GLU B 1 109 ? 15.273 -6.512 12.492 1 56.66 109 GLU B CA 1
ATOM 1936 C C . GLU B 1 109 ? 14 -7.047 13.141 1 56.66 109 GLU B C 1
ATOM 1938 O O . GLU B 1 109 ? 13.898 -7.105 14.367 1 56.66 109 GLU B O 1
ATOM 1943 N N . GLY B 1 110 ? 12.914 -7.48 12.273 1 81.81 110 GLY B N 1
ATOM 1944 C CA . GLY B 1 110 ? 11.758 -8.133 12.852 1 81.81 110 GLY B CA 1
ATOM 1945 C C . GLY B 1 110 ? 10.445 -7.457 12.484 1 81.81 110 GLY B C 1
ATOM 1946 O O . GLY B 1 110 ? 10.438 -6.285 12.102 1 81.81 110 GLY B O 1
ATOM 1947 N N . ILE B 1 111 ? 9.383 -8.227 12.398 1 90.12 111 ILE B N 1
ATOM 1948 C CA . ILE B 1 111 ? 8.031 -7.746 12.164 1 90.12 111 ILE B CA 1
ATOM 1949 C C . ILE B 1 111 ? 7.508 -7.027 13.406 1 90.12 111 ILE B C 1
ATOM 1951 O O . ILE B 1 111 ? 7.578 -7.566 14.516 1 90.12 111 ILE B O 1
ATOM 1955 N N . PRO B 1 112 ? 7.109 -5.676 13.234 1 95.88 112 PRO B N 1
ATOM 1956 C CA . PRO B 1 112 ? 6.57 -4.973 14.406 1 95.88 112 PRO B CA 1
ATOM 1957 C C . PRO B 1 112 ? 5.383 -5.703 15.031 1 95.88 112 PRO B C 1
ATOM 1959 O O . PRO B 1 112 ? 4.641 -6.398 14.336 1 95.88 112 PRO B O 1
ATOM 1962 N N . THR B 1 113 ? 5.25 -5.52 16.375 1 97.06 113 THR B N 1
ATOM 1963 C CA . THR B 1 113 ? 4.098 -6.082 17.062 1 97.06 113 THR B CA 1
ATOM 1964 C C . THR B 1 113 ? 2.857 -5.223 16.844 1 97.06 113 THR B C 1
ATOM 1966 O O . THR B 1 113 ? 2.967 -4.047 16.484 1 97.06 113 THR B O 1
ATOM 1969 N N . LEU B 1 114 ? 1.68 -5.836 17.078 1 97.94 114 LEU B N 1
ATOM 1970 C CA . LEU B 1 114 ? 0.443 -5.074 16.953 1 97.94 114 LEU B CA 1
ATOM 1971 C C . LEU B 1 114 ? 0.423 -3.902 17.922 1 97.94 114 LEU B C 1
ATOM 1973 O O . LEU B 1 114 ? -0.098 -2.83 17.609 1 97.94 114 LEU B O 1
ATOM 1977 N N . ASP B 1 115 ? 0.994 -4.117 19.125 1 98 115 ASP B N 1
ATOM 1978 C CA . ASP B 1 115 ? 1.043 -3.047 20.109 1 98 115 ASP B CA 1
ATOM 1979 C C . ASP B 1 115 ? 1.909 -1.888 19.625 1 98 115 ASP B C 1
ATOM 1981 O O . ASP B 1 115 ? 1.555 -0.721 19.797 1 98 115 ASP B O 1
ATOM 1985 N N . GLU B 1 116 ? 3.047 -2.172 19.047 1 98.31 116 GLU B N 1
ATOM 1986 C CA . GLU B 1 116 ? 3.887 -1.13 18.469 1 98.31 116 GLU B CA 1
ATOM 1987 C C . GLU B 1 116 ? 3.135 -0.359 17.375 1 98.31 116 GLU B C 1
ATOM 1989 O O . GLU B 1 116 ? 3.17 0.874 17.359 1 98.31 116 GLU B O 1
ATOM 1994 N N . LEU B 1 117 ? 2.436 -1.118 16.578 1 98.75 117 LEU B N 1
ATOM 1995 C CA . LEU B 1 117 ? 1.722 -0.518 15.453 1 98.75 117 LEU B CA 1
ATOM 1996 C C . LEU B 1 117 ? 0.585 0.372 15.945 1 98.75 117 LEU B C 1
ATOM 1998 O O . LEU B 1 117 ? 0.301 1.412 15.344 1 98.75 117 LEU B O 1
ATOM 2002 N N . ARG B 1 118 ? -0.047 -0.022 17 1 98.69 118 ARG B N 1
ATOM 2003 C CA . ARG B 1 118 ? -1.073 0.829 17.594 1 98.69 118 ARG B CA 1
ATOM 2004 C C . ARG B 1 118 ? -0.479 2.146 18.094 1 98.69 118 ARG B C 1
ATOM 2006 O O . ARG B 1 118 ? -1.09 3.205 17.922 1 98.69 118 ARG B O 1
ATOM 2013 N N . GLY B 1 119 ? 0.687 2.055 18.703 1 98.81 119 GLY B N 1
ATOM 2014 C CA . GLY B 1 119 ? 1.388 3.268 19.094 1 98.81 119 GLY B CA 1
ATOM 2015 C C . GLY B 1 119 ? 1.738 4.16 17.922 1 98.81 119 GLY B C 1
ATOM 2016 O O . GLY B 1 119 ? 1.524 5.371 17.969 1 98.81 119 GLY B O 1
ATOM 2017 N N . TRP B 1 120 ? 2.271 3.535 16.844 1 98.88 120 TRP B N 1
ATOM 2018 C CA . TRP B 1 120 ? 2.619 4.277 15.633 1 98.88 120 TRP B CA 1
ATOM 2019 C C . TRP B 1 120 ? 1.39 4.957 15.039 1 98.88 120 TRP B C 1
ATOM 2021 O O . TRP B 1 120 ? 1.46 6.109 14.602 1 98.88 120 TRP B O 1
ATOM 2031 N N . LEU B 1 121 ? 0.273 4.23 15 1 98.88 121 LEU B N 1
ATOM 2032 C CA . LEU B 1 121 ? -0.98 4.785 14.5 1 98.88 121 LEU B CA 1
ATOM 2033 C C . LEU B 1 121 ? -1.376 6.031 15.289 1 98.88 121 LEU B C 1
ATOM 2035 O O . LEU B 1 121 ? -1.76 7.047 14.703 1 98.88 121 LEU B O 1
ATOM 2039 N N . GLY B 1 122 ? -1.277 5.941 16.625 1 98.88 122 GLY B N 1
ATOM 2040 C CA . GLY B 1 122 ? -1.568 7.094 17.453 1 98.88 122 GLY B CA 1
ATOM 2041 C C . GLY B 1 122 ? -0.687 8.289 17.141 1 98.88 122 GLY B C 1
ATOM 2042 O O . GLY B 1 122 ? -1.17 9.422 17.078 1 98.88 122 GLY B O 1
ATOM 2043 N N . GLU B 1 123 ? 0.623 8.078 16.984 1 98.88 123 GLU B N 1
ATOM 2044 C CA . GLU B 1 123 ? 1.56 9.141 16.625 1 98.88 123 GLU B CA 1
ATOM 2045 C C . GLU B 1 123 ? 1.17 9.805 15.312 1 98.88 123 GLU B C 1
ATOM 2047 O O . GLU B 1 123 ? 1.196 11.031 15.203 1 98.88 123 GLU B O 1
ATOM 2052 N N . LEU B 1 124 ? 0.789 9 14.359 1 98.94 124 LEU B N 1
ATOM 2053 C CA . LEU B 1 124 ? 0.48 9.5 13.023 1 98.94 124 LEU B CA 1
ATOM 2054 C C . LEU B 1 124 ? -0.833 10.273 13.023 1 98.94 124 LEU B C 1
ATOM 2056 O O . LEU B 1 124 ? -0.957 11.289 12.344 1 98.94 124 LEU B O 1
ATOM 2060 N N . ILE B 1 125 ? -1.818 9.766 13.766 1 98.88 125 ILE B N 1
ATOM 2061 C CA . ILE B 1 125 ? -3.094 10.461 13.891 1 98.88 125 ILE B CA 1
ATOM 2062 C C . ILE B 1 125 ? -2.869 11.836 14.508 1 98.88 125 ILE B C 1
ATOM 2064 O O . ILE B 1 125 ? -3.414 12.836 14.031 1 98.88 125 ILE B O 1
ATOM 2068 N N . ALA B 1 126 ? -2.086 11.891 15.547 1 98.81 126 ALA B N 1
ATOM 2069 C CA . ALA B 1 126 ? -1.78 13.164 16.188 1 98.81 126 ALA B CA 1
ATOM 2070 C C . ALA B 1 126 ? -1.064 14.109 15.227 1 98.81 126 ALA B C 1
ATOM 2072 O O . ALA B 1 126 ? -1.38 15.297 15.164 1 98.81 126 ALA B O 1
ATOM 2073 N N . ALA B 1 127 ? -0.061 13.594 14.5 1 98.88 127 ALA B N 1
ATOM 2074 C CA . ALA B 1 127 ? 0.675 14.414 13.539 1 98.88 127 ALA B CA 1
ATOM 2075 C C . ALA B 1 127 ? -0.249 14.938 12.438 1 98.88 127 ALA B C 1
ATOM 2077 O O . ALA B 1 127 ? -0.144 16.094 12.031 1 98.88 127 ALA B O 1
ATOM 2078 N N . GLU B 1 128 ? -1.117 14.078 11.945 1 98.75 128 GLU B N 1
ATOM 2079 C CA . GLU B 1 128 ? -2.082 14.477 10.922 1 98.75 128 GLU B CA 1
ATOM 2080 C C . GLU B 1 128 ? -2.961 15.625 11.414 1 98.75 128 GLU B C 1
ATOM 2082 O O . GLU B 1 128 ? -3.24 16.562 10.672 1 98.75 128 GLU B O 1
ATOM 2087 N N . ALA B 1 129 ? -3.42 15.555 12.664 1 98.44 129 ALA B N 1
ATOM 2088 C CA . ALA B 1 129 ? -4.25 16.609 13.25 1 98.44 129 ALA B CA 1
ATOM 2089 C C . ALA B 1 129 ? -3.498 17.938 13.312 1 98.44 129 ALA B C 1
ATOM 2091 O O . ALA B 1 129 ? -4.062 18.984 13.008 1 98.44 129 ALA B O 1
ATOM 2092 N N . VAL B 1 130 ? -2.281 17.922 13.711 1 98.56 130 VAL B N 1
ATOM 2093 C CA . VAL B 1 130 ? -1.477 19.141 13.812 1 98.56 130 VAL B CA 1
ATOM 2094 C C . VAL B 1 130 ? -1.266 19.734 12.422 1 98.56 130 VAL B C 1
ATOM 2096 O O . VAL B 1 130 ? -1.423 20.938 12.234 1 98.56 130 VAL B O 1
ATOM 2099 N N . VAL B 1 131 ? -0.897 18.906 11.438 1 98.38 131 VAL B N 1
ATOM 2100 C CA . VAL B 1 131 ? -0.663 19.359 10.07 1 98.38 131 VAL B CA 1
ATOM 2101 C C . VAL B 1 131 ? -1.944 19.969 9.508 1 98.38 131 VAL B C 1
ATOM 2103 O O . VAL B 1 131 ? -1.914 21.047 8.906 1 98.38 131 VAL B O 1
ATOM 2106 N N . ARG B 1 132 ? -3.035 19.234 9.695 1 97.75 132 ARG B N 1
ATOM 2107 C CA . ARG B 1 132 ? -4.328 19.734 9.227 1 97.75 132 ARG B CA 1
ATOM 2108 C C . ARG B 1 132 ? -4.641 21.109 9.82 1 97.75 132 ARG B C 1
ATOM 2110 O O . ARG B 1 132 ? -5.027 22.031 9.102 1 97.75 132 ARG B O 1
ATOM 2117 N N . ALA B 1 133 ? -4.508 21.25 11.109 1 97.19 133 ALA B N 1
ATOM 2118 C CA . ALA B 1 133 ? -4.781 22.516 11.789 1 97.19 133 ALA B CA 1
ATOM 2119 C C . ALA B 1 133 ? -3.854 23.625 11.289 1 97.19 133 ALA B C 1
ATOM 2121 O O . ALA B 1 133 ? -4.285 24.766 11.086 1 97.19 133 ALA B O 1
ATOM 2122 N N . ALA B 1 134 ? -2.607 23.281 11.125 1 96.69 134 ALA B N 1
ATOM 2123 C CA . ALA B 1 134 ? -1.614 24.266 10.711 1 96.69 134 ALA B CA 1
ATOM 2124 C C . ALA B 1 134 ? -1.894 24.75 9.297 1 96.69 134 ALA B C 1
ATOM 2126 O O . ALA B 1 134 ? -1.683 25.938 8.984 1 96.69 134 ALA B O 1
ATOM 2127 N N . LEU B 1 135 ? -2.363 23.891 8.438 1 96.12 135 LEU B N 1
ATOM 2128 C CA . LEU B 1 135 ? -2.439 24.219 7.02 1 96.12 135 LEU B CA 1
ATOM 2129 C C . LEU B 1 135 ? -3.836 24.719 6.652 1 96.12 135 LEU B C 1
ATOM 2131 O O . LEU B 1 135 ? -3.992 25.516 5.723 1 96.12 135 LEU B O 1
ATOM 2135 N N . LEU B 1 136 ? -4.844 24.25 7.32 1 94.44 136 LEU B N 1
ATOM 2136 C CA . LEU B 1 136 ? -6.215 24.578 6.941 1 94.44 136 LEU B CA 1
ATOM 2137 C C . LEU B 1 136 ? -6.898 25.406 8.016 1 94.44 136 LEU B C 1
ATOM 2139 O O . LEU B 1 136 ? -7.992 25.938 7.797 1 94.44 136 LEU B O 1
ATOM 2143 N N . GLY B 1 137 ? -6.285 25.672 9.031 1 88.25 137 GLY B N 1
ATOM 2144 C CA . GLY B 1 137 ? -6.91 26.359 10.141 1 88.25 137 GLY B CA 1
ATOM 2145 C C . GLY B 1 137 ? -7.711 25.453 11.047 1 88.25 137 GLY B C 1
ATOM 2146 O O . GLY B 1 137 ? -8.078 24.344 10.64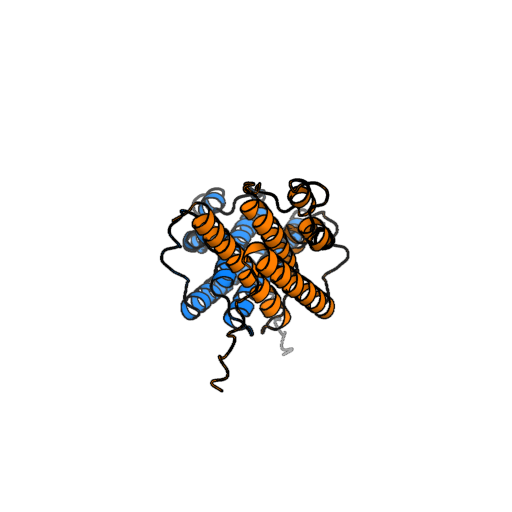8 1 88.25 137 GLY B O 1
ATOM 2147 N N . ALA B 1 138 ? -7.781 25.781 12.359 1 74.69 138 ALA B N 1
ATOM 2148 C CA . ALA B 1 138 ? -8.555 24.984 13.32 1 74.69 138 ALA B CA 1
ATOM 2149 C C . ALA B 1 138 ? -10.023 24.922 12.906 1 74.69 138 ALA B C 1
ATOM 2151 O O . AL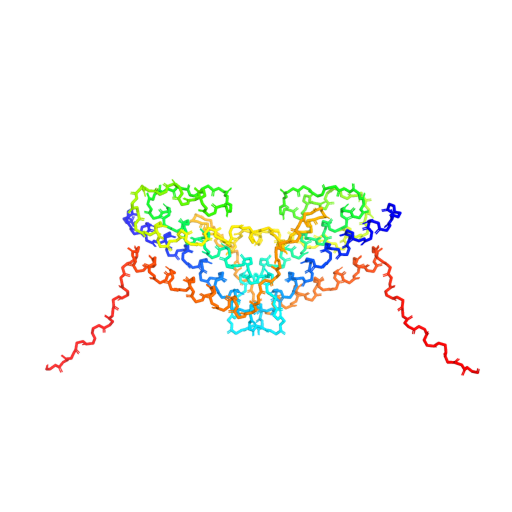A B 1 138 ? -10.562 25.875 12.344 1 74.69 138 ALA B O 1
ATOM 2152 N N . PRO B 1 139 ? -10.586 23.656 12.945 1 60.47 139 PRO B N 1
ATOM 2153 C CA . PRO B 1 139 ? -12.016 23.625 12.633 1 60.47 139 PRO B CA 1
ATOM 2154 C C . PRO B 1 139 ? -12.82 24.656 13.406 1 60.47 139 PRO B C 1
ATOM 2156 O O . PRO B 1 139 ? -12.461 25.016 14.531 1 60.47 139 PRO B O 1
ATOM 2159 N N . GLU B 1 140 ? -13.422 25.609 12.742 1 52.28 140 GLU B N 1
ATOM 2160 C CA . GLU B 1 140 ? -14.25 26.594 13.438 1 52.28 140 GLU B CA 1
ATOM 2161 C C . GLU B 1 140 ? -15.133 25.938 14.484 1 52.28 140 GLU B C 1
ATOM 2163 O O . GLU B 1 140 ? -15.828 24.953 14.195 1 52.28 140 GLU B O 1
ATOM 2168 N N . GLY B 1 141 ? -14.719 25.688 15.641 1 47.59 141 GLY B N 1
ATOM 2169 C CA . GLY B 1 141 ? -15.656 25.312 16.688 1 47.59 141 GLY B CA 1
ATOM 2170 C C . GLY B 1 141 ? -17 26 16.562 1 47.59 141 GLY B C 1
ATOM 2171 O O . GLY B 1 141 ? -17.078 27.172 16.156 1 47.59 141 GLY B O 1
ATOM 2172 N N . GLY B 1 142 ? -18.094 25.266 16.141 1 44.44 142 GLY B N 1
ATOM 2173 C CA . GLY B 1 142 ? -19.438 25.812 16.234 1 44.44 142 GLY B CA 1
ATOM 2174 C C . GLY B 1 142 ? -19.641 26.672 17.469 1 44.44 142 GLY B C 1
ATOM 2175 O O . GLY B 1 142 ? -19.641 26.172 18.594 1 44.44 142 GLY B O 1
ATOM 2176 N N . GLN B 1 143 ? -19.078 27.828 17.672 1 40.66 143 GLN B N 1
ATOM 2177 C CA . GLN B 1 143 ? -19.531 28.766 18.703 1 40.66 143 GLN B CA 1
ATOM 2178 C C . GLN B 1 143 ? -21.062 28.859 18.719 1 40.66 143 GLN B C 1
ATOM 2180 O O . GLN B 1 143 ? -21.672 29.328 17.766 1 40.66 143 GLN B O 1
ATOM 2185 N N . GLY B 1 144 ? -21.797 27.906 19.297 1 40.72 144 GLY B N 1
ATOM 2186 C CA . GLY B 1 144 ? -23.188 28.094 19.672 1 40.72 144 GLY B CA 1
ATOM 2187 C C . GLY B 1 144 ? -23.453 29.438 20.328 1 40.72 144 GLY B C 1
ATOM 2188 O O . GLY B 1 144 ? -22.781 29.812 21.297 1 40.72 144 GLY B O 1
ATOM 2189 N N . ARG B 1 145 ? -23.844 30.516 19.594 1 46.59 145 ARG B N 1
ATOM 2190 C CA . ARG B 1 145 ? -24.453 31.75 20.109 1 46.59 145 ARG B CA 1
ATOM 2191 C C . ARG B 1 145 ? -25.406 31.453 21.266 1 46.59 145 ARG B C 1
ATOM 2193 O O . ARG B 1 145 ? -26.359 30.703 21.109 1 46.59 145 ARG B O 1
ATOM 2200 N N . ALA B 1 146 ? -24.969 31.344 22.516 1 42.19 146 ALA B N 1
ATOM 2201 C CA . ALA B 1 146 ? -25.844 31.469 23.672 1 42.19 146 ALA B CA 1
ATOM 2202 C C . ALA B 1 146 ? -26.75 32.688 23.562 1 42.19 146 ALA B C 1
ATOM 2204 O O . ALA B 1 146 ? -26.25 33.812 23.469 1 42.19 146 ALA B O 1
ATOM 2205 N N . GLY B 1 147 ? -27.844 32.594 22.797 1 35.91 147 GLY B N 1
ATOM 2206 C CA . GLY B 1 147 ? -28.953 33.531 22.953 1 35.91 147 GLY B CA 1
ATOM 2207 C C . GLY B 1 147 ? -29.281 33.844 24.406 1 35.91 147 GLY B C 1
ATOM 2208 O O . GLY B 1 147 ? -29.672 32.938 25.156 1 35.91 147 GLY B O 1
ATOM 2209 N N . GLY B 1 148 ? -28.344 34.562 25 1 29.06 148 GLY B N 1
ATOM 2210 C CA . GLY B 1 148 ? -28.938 35.344 26.094 1 29.06 148 GLY B CA 1
ATOM 2211 C C . GLY B 1 148 ? -29.969 36.344 25.609 1 29.06 148 GLY B C 1
ATOM 2212 O O . GLY B 1 148 ? -30.031 36.688 24.422 1 29.06 148 GLY B O 1
#

Foldseek 3Di:
DPPLVVLLVVLVVLLVVLVVLLVQLVCLLPPPHRDLLSNLQSLLVSLQSLLCSVCSSVVHHQDPASQSVVSLVPDDPPPPLSVLSVVSSVSSCSNPLSPDDPVPDDNPVDRDDSVVSVVSSVSSVVSSQVSCCVRVNDDPPPPPPPPD/DPPLVVLLVVLVVLLVVLVVLLVQLVCLLPPPPRDLLSNLQSLLVSLQSLLCSVCSSVVHHQDPASQSVVSLVPDDPPPPLSVLSVVSSVSSCSNPLSPDPPVPDDNPVDRDDSVVSVVSSVSSVVSSQVSCCVRVNDDPPPPPPPPD

Radius of gyration: 21.72 Å; Cα contacts (8 Å, |Δi|>4): 393; chains: 2; bounding box: 50×88×52 Å

Secondary structure (DSSP, 8-state):
--HHHHHHHHHHHHHHHHHHHHHHHHHHHHSSS--HHHHHHHHHHHHHHHHHHHHHHTT----S---HHHHHTTSPTT-HHHHHHGGGGGGGGGGTTTTS--SSS---S-PPPHHHHHHHHHHHHHHHHHHHHHHH------------/--HHHHHHHHHHHHHHHHHHHHHHHHHHHHSSS--HHHHHHHHHHHHHHHHHHHHHHTT----S---HHHHHTTSPTT-HHHHHHGGGGGGGGGGTTTTS--SSS---S-PPPHHHHHHHHHHHHHHHHHHHHHHH------------

Organism: Rhodospirillum centenum (strain ATCC 51521 / SW) (NCBI:txid414684)

Sequence (296 aa):
MSGDAVAGDVVRLWLRTVRSDLKSVRNNIDGPEPSPESAAYHCQQAAEKLVKTVLVHQGIDPPRTHSIAALLALLPEGDGLAALLRPFIRFTAFASAFRYPTAFLDEPEGIPTLDELRGWLGELIAAEAVVRAALLGAPEGGQGRAGGMSGDAVAGDVVRLWLRTVRSDLKSVRNNIDGPEPSPESAAYHCQQAAEKLVKTVLVHQGIDPPRTHSIAALLALLPEGDGLAALLRPFIRFTAFASAFRYPTAFLDEPEGIPTLDELRGWLGELIAAEAVVRAALLGAPEGGQGRAGG